Protein AF-A0A1G8M3P1-F1 (afdb_monomer)

Structure (mmCIF, N/CA/C/O backbone):
data_AF-A0A1G8M3P1-F1
#
_entry.id   AF-A0A1G8M3P1-F1
#
loop_
_atom_site.group_PDB
_atom_site.id
_atom_site.type_symbol
_atom_site.label_atom_id
_atom_site.label_alt_id
_atom_site.label_comp_id
_atom_site.label_asym_id
_atom_site.label_entity_id
_atom_site.label_seq_id
_atom_site.pdbx_PDB_ins_code
_atom_site.Cartn_x
_atom_site.Cartn_y
_atom_site.Cartn_z
_atom_site.occupancy
_atom_site.B_iso_or_equiv
_atom_site.auth_seq_id
_atom_site.auth_comp_id
_atom_site.auth_asym_id
_atom_site.auth_atom_id
_atom_site.pdbx_PDB_model_num
ATOM 1 N N . MET A 1 1 ? -21.431 29.413 44.652 1.00 61.00 1 MET A N 1
ATOM 2 C CA . MET A 1 1 ? -20.305 28.705 44.002 1.00 61.00 1 MET A CA 1
ATOM 3 C C . MET A 1 1 ? -19.177 29.690 43.775 1.00 61.00 1 MET A C 1
ATOM 5 O O . MET A 1 1 ? -19.452 30.800 43.331 1.00 61.00 1 MET A O 1
ATOM 9 N N . SER A 1 2 ? -17.940 29.319 44.102 1.00 83.38 2 SER A N 1
ATOM 10 C CA . SER A 1 2 ? -16.783 30.201 43.903 1.00 83.38 2 SER A CA 1
ATOM 11 C C . SER A 1 2 ? -16.310 30.183 42.440 1.00 83.38 2 SER A C 1
ATOM 13 O O . SER A 1 2 ? -16.530 29.214 41.707 1.00 83.38 2 SER A O 1
ATOM 15 N N . ASP A 1 3 ? -15.631 31.247 42.004 1.00 88.50 3 ASP A N 1
ATOM 16 C CA . ASP A 1 3 ? -15.019 31.333 40.664 1.00 88.50 3 ASP A CA 1
ATOM 17 C C . ASP A 1 3 ? -14.000 30.206 40.406 1.00 88.50 3 ASP A C 1
ATOM 19 O O . ASP A 1 3 ? -13.831 29.739 39.275 1.00 88.50 3 ASP A O 1
ATOM 23 N N . LEU A 1 4 ? -13.322 29.753 41.464 1.00 89.69 4 LEU A N 1
ATOM 24 C CA . LEU A 1 4 ? -12.358 28.656 41.419 1.00 89.69 4 LEU A CA 1
ATOM 25 C C . LEU A 1 4 ? -13.048 27.318 41.121 1.00 89.69 4 LEU A C 1
ATOM 27 O O . LEU A 1 4 ? -12.607 26.576 40.242 1.00 89.69 4 LEU A O 1
ATOM 31 N N . GLU A 1 5 ? -14.166 27.051 41.793 1.00 91.50 5 GLU A N 1
ATOM 32 C CA . GLU A 1 5 ? -14.967 25.839 41.618 1.00 91.50 5 GLU A CA 1
ATOM 33 C C . GLU A 1 5 ? -15.477 25.703 40.174 1.00 91.50 5 GLU A C 1
ATOM 35 O O . GLU A 1 5 ? -15.347 24.646 39.554 1.00 91.50 5 GLU A O 1
ATOM 40 N N . HIS A 1 6 ? -15.973 26.797 39.584 1.00 91.00 6 HIS A N 1
ATOM 41 C CA . HIS A 1 6 ? -16.404 26.822 38.181 1.00 91.00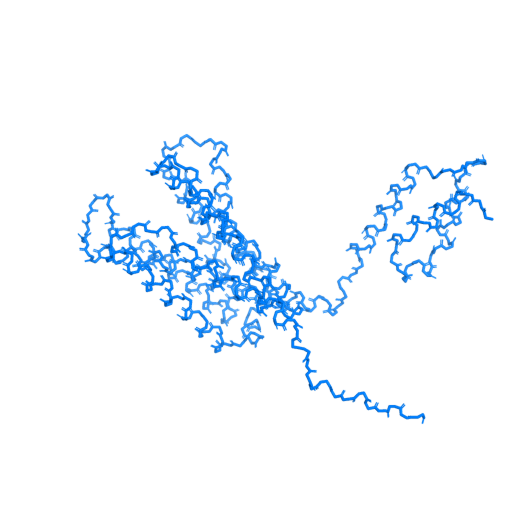 6 HIS A CA 1
ATOM 42 C C . HIS A 1 6 ? -15.272 26.450 37.216 1.00 91.00 6 HIS A C 1
ATOM 44 O O . HIS A 1 6 ? -15.482 25.718 36.241 1.00 91.00 6 HIS A O 1
ATOM 50 N N . ARG A 1 7 ? -14.055 26.935 37.482 1.00 91.31 7 ARG A N 1
ATOM 51 C CA . ARG A 1 7 ? -12.876 26.625 36.665 1.00 91.31 7 ARG A CA 1
ATOM 52 C C . ARG A 1 7 ? -12.460 25.162 36.815 1.00 91.31 7 ARG A C 1
ATOM 54 O O . ARG A 1 7 ? -12.169 24.535 35.796 1.00 91.31 7 ARG A O 1
ATOM 61 N N . TYR A 1 8 ? -12.498 24.600 38.024 1.00 92.88 8 TYR A N 1
ATOM 62 C CA . TYR A 1 8 ? -12.242 23.172 38.231 1.00 92.88 8 TYR A CA 1
ATOM 63 C C . TYR A 1 8 ? -13.300 22.288 37.570 1.00 92.88 8 TYR A C 1
ATOM 65 O O . TYR A 1 8 ? -12.929 21.381 36.829 1.00 92.88 8 TYR A O 1
ATOM 73 N N . ARG A 1 9 ? -14.597 22.601 37.695 1.00 93.19 9 ARG A N 1
ATOM 74 C CA . ARG A 1 9 ? -15.668 21.891 36.968 1.00 93.19 9 ARG A CA 1
ATOM 75 C C . ARG A 1 9 ? -15.456 21.947 35.450 1.00 93.19 9 ARG A C 1
ATOM 77 O O . ARG A 1 9 ? -15.645 20.951 34.753 1.00 93.19 9 ARG A O 1
ATOM 84 N N . ARG A 1 10 ? -14.999 23.084 34.906 1.00 93.81 10 ARG A N 1
ATOM 85 C CA . ARG A 1 10 ? -14.675 23.214 33.473 1.00 93.81 10 ARG A CA 1
ATOM 86 C C . ARG A 1 10 ? -13.483 22.343 33.057 1.00 93.81 10 ARG A C 1
ATOM 88 O O . ARG A 1 10 ? -13.542 21.758 31.980 1.00 93.81 10 ARG A O 1
ATOM 95 N N . LEU A 1 11 ? -12.446 22.222 33.889 1.00 92.25 11 LEU A N 1
ATOM 96 C CA . LEU A 1 11 ? -11.327 21.298 33.656 1.00 92.25 11 LEU A CA 1
ATOM 97 C C . LEU A 1 11 ? -11.770 19.836 33.772 1.00 92.25 11 LEU A C 1
ATOM 99 O O . LEU A 1 11 ? -11.418 19.019 32.924 1.00 92.25 11 LEU A O 1
ATOM 103 N N . LEU A 1 12 ? -12.612 19.514 34.755 1.00 93.25 12 LEU A N 1
ATOM 104 C CA . LEU A 1 12 ? -13.139 18.168 34.951 1.00 93.25 12 LEU A CA 1
ATOM 105 C C . LEU A 1 12 ? -13.961 17.694 33.754 1.00 93.25 12 LEU A C 1
ATOM 107 O O . LEU A 1 12 ? -13.916 16.506 33.469 1.00 93.25 12 LEU A O 1
ATOM 111 N N . ARG A 1 13 ? -14.589 18.579 32.958 1.00 92.56 13 ARG A N 1
ATOM 112 C CA . ARG A 1 13 ? -15.244 18.216 31.675 1.00 92.56 13 ARG A CA 1
ATOM 113 C C . ARG A 1 13 ? -14.318 17.515 30.670 1.00 92.56 13 ARG A C 1
ATOM 115 O O . ARG A 1 13 ? -14.824 16.853 29.762 1.00 92.56 13 ARG A O 1
ATOM 122 N N . LEU A 1 14 ? -12.993 17.616 30.819 1.00 89.94 14 LEU A N 1
ATOM 123 C CA . LEU A 1 14 ? -12.035 16.830 30.034 1.00 89.94 14 LEU A CA 1
ATOM 124 C C . LEU A 1 14 ? -12.146 15.330 30.328 1.00 89.94 14 LEU A C 1
ATOM 126 O O . LEU A 1 14 ? -11.869 14.521 29.444 1.00 89.94 14 LEU A O 1
ATOM 130 N N . TYR A 1 15 ? -12.607 14.927 31.509 1.00 87.44 15 TYR A N 1
ATOM 131 C CA . TYR A 1 15 ? -12.823 13.522 31.831 1.00 87.44 15 TYR A CA 1
ATOM 132 C C . TYR A 1 15 ? -14.043 12.954 31.077 1.00 87.44 15 TYR A C 1
ATOM 134 O O . TYR A 1 15 ? -15.019 13.665 30.808 1.00 87.44 15 TYR A O 1
ATOM 142 N N . PRO A 1 16 ? -14.024 11.661 30.706 1.00 84.44 16 PRO A N 1
ATOM 143 C CA . PRO A 1 16 ? -15.168 11.021 30.062 1.00 84.44 16 PRO A CA 1
ATOM 144 C C . PRO A 1 16 ? -16.447 11.086 30.912 1.00 84.44 16 PRO A C 1
ATOM 146 O O . PRO A 1 16 ? -16.382 10.992 32.137 1.00 84.44 16 PRO A O 1
ATOM 149 N N . ARG A 1 17 ? -17.617 11.191 30.262 1.00 85.19 17 ARG A N 1
ATOM 150 C CA . ARG A 1 17 ? -18.919 11.430 30.923 1.00 85.19 17 ARG A CA 1
ATOM 151 C C . ARG A 1 17 ? -19.224 10.432 32.050 1.00 85.19 17 ARG A C 1
ATOM 153 O O . ARG A 1 17 ? -19.599 10.865 33.130 1.00 85.19 17 ARG A O 1
ATOM 160 N N . ASP A 1 18 ? -18.962 9.140 31.848 1.00 81.62 18 ASP A N 1
ATOM 161 C CA . ASP A 1 18 ? -19.252 8.099 32.858 1.00 81.62 18 ASP A CA 1
ATOM 162 C C . ASP A 1 18 ? -18.245 8.066 34.017 1.00 81.62 18 ASP A C 1
ATOM 164 O O . ASP A 1 18 ? -18.504 7.456 35.053 1.00 81.62 18 ASP A O 1
ATOM 168 N N . HIS A 1 19 ? -17.058 8.655 33.831 1.00 83.25 19 HIS A N 1
ATOM 169 C CA . HIS A 1 19 ? -16.089 8.816 34.917 1.00 83.25 19 HIS A CA 1
ATOM 170 C C . HIS A 1 19 ? -16.455 10.033 35.767 1.00 83.25 19 HIS A C 1
ATOM 172 O O . HIS A 1 19 ? -16.472 9.934 36.991 1.00 83.25 19 HIS A O 1
ATOM 178 N N . ARG A 1 20 ? -16.847 11.133 35.108 1.00 90.62 20 ARG A N 1
ATOM 179 C CA . ARG A 1 20 ? -17.374 12.337 35.761 1.00 90.62 20 ARG A CA 1
ATOM 180 C C . ARG A 1 20 ? -18.622 12.046 36.583 1.00 90.62 20 ARG A C 1
ATOM 182 O O . ARG A 1 20 ? -18.660 12.383 37.752 1.00 90.62 20 ARG A O 1
ATOM 189 N N . ALA A 1 21 ? -19.580 11.312 36.023 1.00 85.81 21 ALA A N 1
ATOM 190 C CA . ALA A 1 21 ? -20.811 10.953 36.729 1.00 85.81 21 ALA A CA 1
ATOM 191 C C . ALA A 1 21 ? -20.582 10.205 38.059 1.00 85.81 21 ALA A C 1
ATOM 193 O O . ALA A 1 21 ? -21.476 10.193 38.894 1.00 85.81 21 ALA A O 1
ATOM 194 N N . ARG A 1 22 ? -19.411 9.577 38.246 1.00 88.31 22 ARG A N 1
ATOM 195 C CA . ARG A 1 22 ? -19.080 8.798 39.447 1.00 88.31 22 ARG A CA 1
ATOM 196 C C . ARG A 1 22 ? -18.112 9.490 40.405 1.00 88.31 22 ARG A C 1
ATOM 198 O O . ARG A 1 22 ? -18.237 9.272 41.598 1.00 88.31 22 ARG A O 1
ATOM 205 N N . HIS A 1 23 ? -17.173 10.295 39.902 1.00 90.19 23 HIS A N 1
ATOM 206 C CA . HIS A 1 23 ? -16.073 10.839 40.716 1.00 90.19 23 HIS A CA 1
ATOM 207 C C . HIS A 1 23 ? -15.943 12.370 40.636 1.00 90.19 23 HIS A C 1
ATOM 209 O O . HIS A 1 23 ? -15.028 12.924 41.233 1.00 90.19 23 HIS A O 1
ATOM 215 N N . GLU A 1 24 ? -16.808 13.079 39.891 1.00 90.81 24 GLU A N 1
ATOM 216 C CA . GLU A 1 24 ? -16.679 14.538 39.702 1.00 90.81 24 GLU A CA 1
ATOM 217 C C . GLU A 1 24 ? -16.727 15.297 41.034 1.00 90.81 24 GLU A C 1
ATOM 219 O O . GLU A 1 24 ? -15.860 16.135 41.269 1.00 90.81 24 GLU A O 1
ATOM 224 N N . GLU A 1 25 ? -17.677 14.975 41.915 1.00 93.44 25 GLU A N 1
ATOM 225 C CA . GLU A 1 25 ? -17.829 15.664 43.205 1.00 93.44 25 GLU A CA 1
ATOM 226 C C . GLU A 1 25 ? -16.707 15.300 44.199 1.00 93.44 25 GLU A C 1
ATOM 228 O O . GLU A 1 25 ? -16.217 16.168 44.917 1.00 93.44 25 GLU A O 1
ATOM 233 N N . GLU A 1 26 ? -16.215 14.056 44.186 1.00 93.94 26 GLU A N 1
ATOM 234 C CA . GLU A 1 26 ? -15.076 13.629 45.016 1.00 93.94 26 GLU A CA 1
ATOM 235 C C . GLU A 1 26 ? -13.779 14.333 44.590 1.00 93.94 26 GLU A C 1
ATOM 237 O O . GLU A 1 26 ? -13.081 14.932 45.411 1.00 93.94 26 GLU A O 1
ATOM 242 N N . MET A 1 27 ? -13.485 14.343 43.285 1.00 93.88 27 MET A N 1
ATOM 243 C CA . MET A 1 27 ? -12.324 15.044 42.736 1.00 93.88 27 MET A CA 1
ATOM 244 C C . MET A 1 27 ? -12.397 16.551 42.999 1.00 93.88 27 MET A C 1
ATOM 246 O O . MET A 1 27 ? -11.384 17.167 43.329 1.00 93.88 27 MET A O 1
ATOM 250 N N . LEU A 1 28 ? -13.583 17.152 42.855 1.00 94.00 28 LEU A N 1
ATOM 251 C CA . LEU A 1 28 ? -13.797 18.566 43.147 1.00 94.00 28 LEU A CA 1
ATOM 252 C C . LEU A 1 28 ? -13.566 18.866 44.634 1.00 94.00 28 LEU A C 1
ATOM 254 O O . LEU A 1 28 ? -12.909 19.857 44.945 1.00 94.00 28 LEU A O 1
ATOM 258 N N . GLY A 1 29 ? -14.034 17.996 45.533 1.00 92.50 29 GLY A N 1
ATOM 259 C CA . GLY A 1 29 ? -13.805 18.106 46.974 1.00 92.50 29 GLY A CA 1
ATOM 260 C C . GLY A 1 29 ? -12.319 18.104 47.337 1.00 92.50 29 GLY A C 1
ATOM 261 O O . GLY A 1 29 ? -11.865 18.999 48.047 1.00 92.50 29 GLY A O 1
ATOM 262 N N . VAL A 1 30 ? -11.538 17.173 46.779 1.00 92.94 30 VAL A N 1
ATOM 263 C CA . VAL A 1 30 ? -10.080 17.102 47.000 1.00 92.94 30 VAL A CA 1
ATOM 264 C C . VAL A 1 30 ? -9.371 18.364 46.493 1.00 92.94 30 VAL A C 1
ATOM 266 O O . VAL A 1 30 ? -8.522 18.923 47.187 1.00 92.94 30 VAL A O 1
ATOM 269 N N . LEU A 1 31 ? -9.743 18.857 45.307 1.00 92.31 31 LEU A N 1
ATOM 270 C CA . LEU A 1 31 ? -9.155 20.071 44.725 1.00 92.31 31 LEU A CA 1
ATOM 271 C C . LEU A 1 31 ? -9.497 21.337 45.519 1.00 92.31 31 LEU A C 1
ATOM 273 O O . LEU A 1 31 ? -8.678 22.251 45.597 1.00 92.31 31 LEU A O 1
ATOM 277 N N . MET A 1 32 ? -10.702 21.406 46.087 1.00 92.88 32 MET A N 1
ATOM 278 C CA . MET A 1 32 ? -11.142 22.535 46.907 1.00 92.88 32 MET A CA 1
ATOM 279 C C . MET A 1 32 ? -10.523 22.500 48.309 1.00 92.88 32 MET A C 1
ATOM 281 O O . MET A 1 32 ? -10.175 23.556 48.826 1.00 92.88 32 MET A O 1
ATOM 285 N N . ALA A 1 33 ? -10.329 21.315 48.898 1.00 91.12 33 ALA A N 1
ATOM 286 C CA . ALA A 1 33 ? -9.678 21.155 50.200 1.00 91.12 33 ALA A CA 1
ATOM 287 C C . ALA A 1 33 ? -8.180 21.510 50.167 1.00 91.12 33 ALA A C 1
ATOM 289 O O . ALA A 1 33 ? -7.645 22.018 51.147 1.00 91.12 33 ALA A O 1
ATOM 290 N N . GLY A 1 34 ? -7.508 21.275 49.034 1.00 86.44 34 GLY A N 1
ATOM 291 C CA . GLY A 1 34 ? -6.106 21.652 48.829 1.00 86.44 34 GLY A CA 1
ATOM 292 C C . GLY A 1 34 ? -5.882 23.107 48.394 1.00 86.44 34 GLY A C 1
ATOM 293 O O . GLY A 1 34 ? -4.736 23.512 48.210 1.00 86.44 34 GLY A O 1
ATOM 294 N N . ALA A 1 35 ? -6.943 23.895 48.184 1.00 87.88 35 ALA A N 1
ATOM 295 C CA . ALA A 1 35 ? -6.830 25.268 47.704 1.00 87.88 35 ALA A CA 1
ATOM 296 C C . ALA A 1 35 ? -6.673 26.274 48.856 1.00 87.88 35 ALA A C 1
ATOM 298 O O . ALA A 1 35 ? -7.450 26.283 49.806 1.00 87.88 35 ALA A O 1
ATOM 299 N N . GLU A 1 36 ? -5.705 27.184 48.731 1.00 85.94 36 GLU A N 1
ATOM 300 C CA . GLU A 1 36 ? -5.519 28.285 49.682 1.00 85.94 36 GLU A CA 1
ATOM 301 C C . GLU A 1 36 ? -6.755 29.213 49.752 1.00 85.94 36 GLU A C 1
ATOM 303 O O . GLU A 1 36 ? -7.364 29.515 48.710 1.00 85.94 36 GLU A O 1
ATOM 308 N N . PRO A 1 37 ? -7.106 29.730 50.947 1.00 80.44 37 PRO A N 1
ATOM 309 C CA . PRO A 1 37 ? -8.211 30.670 51.118 1.00 80.44 37 PRO A CA 1
ATOM 310 C C . PRO A 1 37 ? -8.077 31.905 50.211 1.00 80.44 37 PRO A C 1
ATOM 312 O O . PRO A 1 37 ? -7.022 32.526 50.126 1.00 80.44 37 PRO A O 1
ATOM 315 N N . GLY A 1 38 ? -9.161 32.285 49.527 1.00 81.69 38 GLY A N 1
ATOM 316 C CA . GLY A 1 38 ? -9.217 33.493 48.686 1.00 81.69 38 GLY A CA 1
ATOM 317 C C . GLY A 1 38 ? -8.709 33.331 47.246 1.00 81.69 38 GLY A C 1
ATOM 318 O O . GLY A 1 38 ? -8.819 34.258 46.437 1.00 81.69 38 GLY A O 1
ATOM 319 N N . ARG A 1 39 ? -8.207 32.151 46.869 1.00 83.62 39 ARG A N 1
ATOM 320 C CA . ARG A 1 39 ? -7.703 31.893 45.517 1.00 83.62 39 ARG A CA 1
ATOM 321 C C . ARG A 1 39 ? -8.834 31.822 44.481 1.00 83.62 39 ARG A C 1
ATOM 323 O O . ARG A 1 39 ? -9.802 31.087 44.634 1.00 83.62 39 ARG A O 1
ATOM 330 N N . ARG A 1 40 ? -8.689 32.553 43.366 1.00 85.81 40 ARG A N 1
ATOM 331 C CA . ARG A 1 40 ? -9.692 32.614 42.272 1.00 85.81 40 ARG A CA 1
ATOM 332 C C . ARG A 1 40 ? -9.334 31.797 41.024 1.00 85.81 40 ARG A C 1
ATOM 334 O O . ARG A 1 40 ? -10.148 31.682 40.107 1.00 85.81 40 ARG A O 1
ATOM 341 N N . ARG A 1 41 ? -8.108 31.266 40.933 1.00 86.94 41 ARG A N 1
ATOM 342 C CA . ARG A 1 41 ? -7.618 30.509 39.765 1.00 86.94 41 ARG A CA 1
ATOM 343 C C . ARG A 1 41 ? -6.922 29.202 40.176 1.00 86.94 41 ARG A C 1
ATOM 345 O O . ARG A 1 41 ? -6.165 29.237 41.149 1.00 86.94 41 ARG A O 1
ATOM 352 N N . PRO A 1 42 ? -7.123 28.100 39.421 1.00 87.00 42 PRO A N 1
ATOM 353 C CA . PRO A 1 42 ? -6.428 26.834 39.645 1.00 87.00 42 PRO A CA 1
ATOM 354 C C . PRO A 1 42 ? -4.914 27.014 39.672 1.00 87.00 42 PRO A C 1
ATOM 356 O O . PRO A 1 42 ? -4.379 27.851 38.936 1.00 87.00 42 PRO A O 1
ATOM 359 N N . HIS A 1 43 ? -4.217 26.210 40.471 1.00 89.38 43 HIS A N 1
ATOM 360 C CA . HIS A 1 43 ? -2.768 26.143 40.357 1.00 89.38 43 HIS A CA 1
ATOM 361 C C . HIS A 1 43 ? -2.391 25.521 38.995 1.00 89.38 43 HIS A C 1
ATOM 363 O O . HIS A 1 43 ? -3.024 24.546 38.577 1.00 89.38 43 HIS A O 1
ATOM 369 N N . PRO A 1 44 ? -1.369 26.031 38.279 1.00 87.50 44 PRO A N 1
ATOM 370 C CA . PRO A 1 44 ? -0.954 25.467 36.991 1.00 87.50 44 PRO A CA 1
ATOM 371 C C . PRO A 1 44 ? -0.618 23.972 37.068 1.00 87.50 44 PRO A C 1
ATOM 373 O O . PRO A 1 44 ? -0.956 23.217 36.160 1.00 87.50 44 PRO A O 1
ATOM 376 N N . ARG A 1 45 ? -0.008 23.535 38.181 1.00 86.06 45 ARG A N 1
ATOM 377 C CA . ARG A 1 45 ? 0.274 22.111 38.444 1.00 86.06 45 ARG A CA 1
ATOM 378 C C . ARG A 1 45 ? -1.000 21.271 38.568 1.00 86.06 45 ARG A C 1
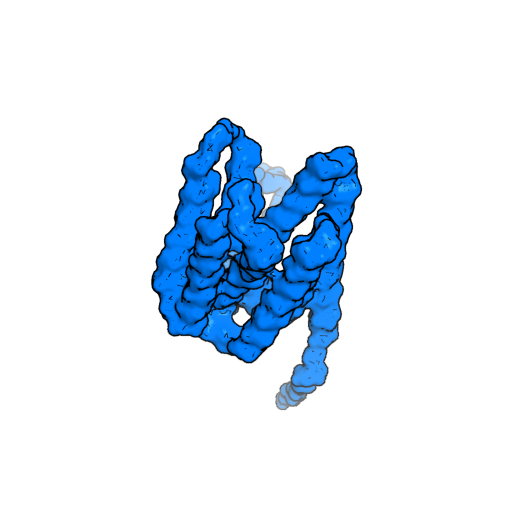ATOM 380 O O . ARG A 1 45 ? -1.055 20.204 37.969 1.00 86.06 45 ARG A O 1
ATOM 387 N N . ASP A 1 46 ? -2.032 21.763 39.251 1.00 87.94 46 ASP A N 1
ATOM 388 C CA . ASP A 1 46 ? -3.303 21.039 39.408 1.00 87.94 46 ASP A CA 1
ATOM 389 C C . ASP A 1 46 ? -4.034 20.924 38.071 1.00 87.94 46 ASP A C 1
ATOM 391 O O . ASP A 1 46 ? -4.555 19.867 37.721 1.00 87.94 46 ASP A O 1
ATOM 395 N N . ALA A 1 47 ? -4.008 21.995 37.270 1.00 89.00 47 ALA A N 1
ATOM 396 C CA . ALA A 1 47 ? -4.545 21.974 35.916 1.00 89.00 47 ALA A CA 1
ATOM 397 C C . ALA A 1 47 ? -3.794 20.973 35.020 1.00 89.00 47 ALA A C 1
ATOM 399 O O . ALA A 1 47 ? -4.434 20.191 34.318 1.00 89.00 47 ALA A O 1
ATOM 400 N N . ALA A 1 48 ? -2.457 20.950 35.070 1.00 87.19 48 ALA A N 1
ATOM 401 C CA . ALA A 1 48 ? -1.643 19.999 34.314 1.00 87.19 48 ALA A CA 1
ATOM 402 C C . ALA A 1 48 ? -1.890 18.546 34.753 1.00 87.19 48 ALA A C 1
ATOM 404 O O . ALA A 1 48 ? -2.076 17.681 33.897 1.00 87.19 48 ALA A O 1
ATOM 405 N N . ASN A 1 49 ? -1.986 18.285 36.061 1.00 89.12 49 ASN A N 1
ATOM 406 C CA . ASN A 1 49 ? -2.334 16.967 36.596 1.00 89.12 49 ASN A CA 1
ATOM 407 C C . ASN A 1 49 ? -3.735 16.523 36.160 1.00 89.12 49 ASN A C 1
ATOM 409 O O . ASN A 1 49 ? -3.915 15.378 35.753 1.00 89.12 49 ASN A O 1
ATOM 413 N N . LEU A 1 50 ? -4.728 17.419 36.177 1.00 91.31 50 LEU A N 1
ATOM 414 C CA . LEU A 1 50 ? -6.081 17.109 35.711 1.00 91.31 50 LEU A CA 1
ATOM 415 C C . LEU A 1 50 ? -6.124 16.799 34.215 1.00 91.31 50 LEU A C 1
ATOM 417 O O . LEU A 1 50 ? -6.786 15.841 33.817 1.00 91.31 50 LEU A O 1
ATOM 421 N N . ILE A 1 51 ? -5.417 17.578 33.394 1.00 90.25 51 ILE A N 1
ATOM 422 C CA . ILE A 1 51 ? -5.317 17.348 31.948 1.00 90.25 51 ILE A CA 1
ATOM 423 C C . ILE A 1 51 ? -4.601 16.021 31.673 1.00 90.25 51 ILE A C 1
ATOM 425 O O . ILE A 1 51 ? -5.106 15.209 30.898 1.00 90.25 51 ILE A O 1
ATOM 429 N N . GLY A 1 52 ? -3.470 15.773 32.339 1.00 84.88 52 GLY A N 1
ATOM 430 C CA . GLY A 1 52 ? -2.703 14.532 32.229 1.00 84.88 52 GLY A CA 1
ATOM 431 C C . GLY A 1 52 ? -3.509 13.309 32.665 1.00 84.88 52 GLY A C 1
ATOM 432 O O . GLY A 1 52 ? -3.551 12.318 31.941 1.00 84.88 52 GLY A O 1
ATOM 433 N N . GLY A 1 53 ? -4.233 13.397 33.784 1.00 85.31 53 GLY A N 1
ATOM 434 C CA . GLY A 1 53 ? -5.126 12.344 34.272 1.00 85.31 53 GLY A CA 1
ATOM 435 C C . GLY A 1 53 ? -6.310 12.085 33.336 1.00 85.31 53 GLY A C 1
ATOM 436 O O . GLY A 1 53 ? -6.597 10.934 33.006 1.00 85.31 53 GLY A O 1
ATOM 437 N N . ALA A 1 54 ? -6.944 13.140 32.810 1.00 86.00 54 ALA A N 1
ATOM 438 C CA . ALA A 1 54 ? -8.016 13.017 31.822 1.00 86.00 54 ALA A CA 1
ATOM 439 C C . ALA A 1 54 ? -7.522 12.357 30.527 1.00 86.00 54 ALA A C 1
ATOM 441 O O . ALA A 1 54 ? -8.196 11.480 29.980 1.00 86.00 54 ALA A O 1
ATOM 442 N N . ALA A 1 55 ? -6.346 12.765 30.041 1.00 80.06 55 ALA A N 1
ATOM 443 C CA . ALA A 1 55 ? -5.704 12.187 28.868 1.00 80.06 55 ALA A CA 1
ATOM 444 C C . ALA A 1 55 ? -5.334 10.721 29.114 1.00 80.06 55 ALA A C 1
ATOM 446 O O . ALA A 1 55 ? -5.692 9.864 28.310 1.00 80.06 55 ALA A O 1
ATOM 447 N N . ALA A 1 56 ? -4.722 10.405 30.256 1.00 80.50 56 ALA A N 1
ATOM 448 C CA . ALA A 1 56 ? -4.380 9.044 30.644 1.00 80.50 56 ALA A CA 1
ATOM 449 C C . ALA A 1 56 ? -5.622 8.152 30.739 1.00 80.50 56 ALA A C 1
ATOM 451 O O . ALA A 1 56 ? -5.596 7.041 30.228 1.00 80.50 56 ALA A O 1
ATOM 452 N N . ILE A 1 57 ? -6.736 8.621 31.308 1.00 80.25 57 ILE A N 1
ATOM 453 C CA . ILE A 1 57 ? -7.990 7.850 31.384 1.00 80.25 57 ILE A CA 1
ATOM 454 C C . ILE A 1 57 ? -8.657 7.713 30.018 1.00 80.25 57 ILE A C 1
ATOM 456 O O . ILE A 1 57 ? -9.274 6.687 29.746 1.00 80.25 57 ILE A O 1
ATOM 460 N N . ARG A 1 58 ? -8.542 8.702 29.129 1.00 74.44 58 ARG A N 1
ATOM 461 C CA . ARG A 1 58 ? -9.017 8.572 27.743 1.00 74.44 58 ARG A CA 1
ATOM 462 C C . ARG A 1 58 ? -8.170 7.592 26.934 1.00 74.44 58 ARG A C 1
ATOM 464 O O . ARG A 1 58 ? -8.738 6.837 26.156 1.00 74.44 58 ARG A O 1
ATOM 471 N N . LEU A 1 59 ? -6.857 7.577 27.151 1.00 69.88 59 LEU A N 1
ATOM 472 C CA . LEU A 1 59 ? -5.913 6.651 26.519 1.00 69.88 59 LEU A CA 1
ATOM 473 C C . LEU A 1 59 ? -6.012 5.232 27.104 1.00 69.88 59 LEU A C 1
ATOM 475 O O . LEU A 1 59 ? -5.849 4.258 26.380 1.00 69.88 59 LEU A O 1
ATOM 479 N N . ARG A 1 60 ? -6.311 5.113 28.405 1.00 65.62 60 ARG A N 1
ATOM 480 C CA . ARG A 1 60 ? -6.499 3.845 29.131 1.00 65.62 60 ARG A CA 1
ATOM 481 C C . ARG A 1 60 ? -7.927 3.328 29.098 1.00 65.62 60 ARG A C 1
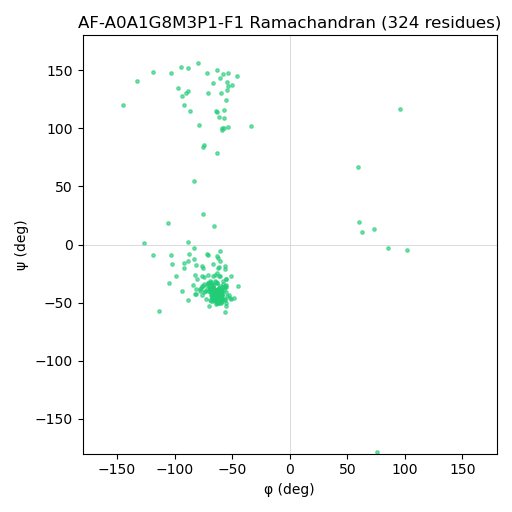ATOM 483 O O . ARG A 1 60 ? -8.130 2.171 29.456 1.00 65.62 60 ARG A O 1
ATOM 490 N N . ARG A 1 61 ? -8.918 4.144 28.702 1.00 60.50 61 ARG A N 1
ATOM 491 C CA . ARG A 1 61 ? -10.280 3.664 28.445 1.00 60.50 61 ARG A CA 1
ATOM 492 C C . ARG A 1 61 ? -10.120 2.581 27.395 1.00 60.50 61 ARG A C 1
ATOM 494 O O . ARG A 1 61 ? -9.741 2.907 26.269 1.00 60.50 61 ARG A O 1
ATOM 501 N N . PRO A 1 62 ? -10.320 1.311 27.773 1.00 53.03 62 PRO A N 1
ATOM 502 C CA . PRO A 1 62 ? -9.934 0.221 26.922 1.00 53.03 62 PRO A CA 1
ATOM 503 C C . PRO A 1 62 ? -10.725 0.408 25.646 1.00 53.03 62 PRO A C 1
ATOM 505 O O . PRO A 1 62 ? -11.937 0.647 25.672 1.00 53.03 62 PRO A O 1
ATOM 508 N N . VAL A 1 63 ? -10.005 0.348 24.532 1.00 56.81 63 VAL A N 1
ATOM 509 C CA . VAL A 1 63 ? -10.537 -0.124 23.266 1.00 56.81 63 VAL A CA 1
ATOM 510 C C . VAL A 1 63 ? -11.542 -1.210 23.650 1.00 56.81 63 VAL A C 1
ATOM 512 O O . VAL A 1 63 ? -11.129 -2.258 24.139 1.00 56.81 63 VAL A O 1
ATOM 515 N N . SER A 1 64 ? -12.846 -0.889 23.616 1.00 64.19 64 SER A N 1
ATOM 516 C CA . SER A 1 64 ? -13.891 -1.798 24.108 1.00 64.19 64 SER A CA 1
ATOM 517 C C . SER A 1 64 ? -13.595 -3.195 23.559 1.00 64.19 64 SER A C 1
ATOM 519 O O . SER A 1 64 ? -13.096 -3.264 22.432 1.00 64.19 64 SER A O 1
ATOM 521 N N . PRO A 1 65 ? -13.861 -4.302 24.273 1.00 68.56 65 PRO A N 1
ATOM 522 C CA . PRO A 1 65 ? -13.646 -5.644 23.727 1.00 68.56 65 PRO A CA 1
ATOM 523 C C . PRO A 1 65 ? -14.178 -5.769 22.293 1.00 68.56 65 PRO A C 1
ATOM 525 O O . PRO A 1 65 ? -13.522 -6.336 21.422 1.00 68.56 65 PRO A O 1
ATOM 528 N N . HIS A 1 66 ? -15.291 -5.086 22.008 1.00 72.56 66 HIS A N 1
ATOM 529 C CA . HIS A 1 66 ? -15.820 -4.947 20.664 1.00 72.56 66 HIS A CA 1
ATOM 530 C C . HIS A 1 66 ? -14.881 -4.183 19.706 1.00 72.56 66 HIS A C 1
ATOM 532 O O . HIS A 1 66 ? -14.580 -4.675 18.624 1.00 72.56 66 HIS A O 1
ATOM 538 N N . SER A 1 67 ? -14.362 -3.014 20.096 1.00 76.81 67 SER A N 1
ATOM 539 C CA . SER A 1 67 ? -13.345 -2.246 19.353 1.00 76.81 67 SER A CA 1
ATOM 540 C C . SER A 1 67 ? -12.050 -3.039 19.106 1.00 76.81 67 SER A C 1
ATOM 542 O O . SER A 1 67 ? -11.493 -2.946 18.014 1.00 76.81 67 SER A O 1
ATOM 544 N N . LEU A 1 68 ? -11.602 -3.874 20.054 1.00 81.38 68 LEU A N 1
ATOM 545 C CA . LEU A 1 68 ? -10.415 -4.725 19.886 1.00 81.38 68 LEU A CA 1
ATOM 546 C C . LEU A 1 68 ? -10.635 -5.784 18.804 1.00 81.38 68 LEU A C 1
ATOM 548 O O . LEU A 1 68 ? -9.721 -6.055 18.027 1.00 81.38 68 LEU A O 1
ATOM 552 N N . VAL A 1 69 ? -11.842 -6.353 18.717 1.00 86.62 69 VAL A N 1
ATOM 553 C CA . VAL A 1 69 ? -12.215 -7.273 17.630 1.00 86.62 69 VAL A CA 1
ATOM 554 C C . VAL A 1 69 ? -12.112 -6.564 16.280 1.00 86.62 69 VAL A C 1
ATOM 556 O O . VAL A 1 69 ? -11.434 -7.065 15.388 1.00 86.62 69 VAL A O 1
ATOM 559 N N . TRP A 1 70 ? -12.660 -5.351 16.157 1.00 87.81 70 TRP A N 1
ATOM 560 C CA . TRP A 1 70 ? -12.572 -4.586 14.910 1.00 87.81 70 TRP A CA 1
ATOM 561 C C . TRP A 1 70 ? -11.136 -4.224 14.511 1.00 87.81 70 TRP A C 1
ATOM 563 O O . TRP A 1 70 ? -10.816 -4.235 13.325 1.00 87.81 70 TRP A O 1
ATOM 573 N N . TRP A 1 71 ? -10.273 -3.888 15.474 1.00 88.69 71 TRP A N 1
ATOM 574 C CA . TRP A 1 71 ? -8.856 -3.622 15.208 1.00 88.69 71 TRP A CA 1
ATOM 575 C C . TRP A 1 71 ? -8.097 -4.887 14.809 1.00 88.69 71 TRP A C 1
ATOM 577 O O . TRP A 1 71 ? -7.273 -4.831 13.903 1.00 88.69 71 TRP A O 1
ATOM 587 N N . ARG A 1 72 ? -8.408 -6.037 15.417 1.00 91.81 72 ARG A N 1
ATOM 588 C CA . ARG A 1 72 ? -7.842 -7.334 15.015 1.00 91.81 72 ARG A CA 1
ATOM 589 C C . ARG A 1 72 ? -8.275 -7.726 13.606 1.00 91.81 72 ARG A C 1
ATOM 591 O O . ARG A 1 72 ? -7.444 -8.182 12.828 1.00 91.81 72 ARG A O 1
ATOM 598 N N . ASP A 1 73 ? -9.543 -7.529 13.262 1.00 93.38 73 ASP A N 1
ATOM 599 C CA . ASP A 1 73 ? -10.053 -7.809 11.918 1.00 93.38 73 ASP A CA 1
ATOM 600 C C . ASP A 1 73 ? -9.465 -6.858 10.875 1.00 93.38 73 ASP A C 1
ATOM 602 O O . ASP A 1 73 ? -9.034 -7.305 9.813 1.00 93.38 73 ASP A O 1
ATOM 606 N N . ALA A 1 74 ? -9.341 -5.572 11.206 1.00 92.56 74 ALA A N 1
ATOM 607 C CA . ALA A 1 74 ? -8.639 -4.609 10.367 1.00 92.56 74 ALA A CA 1
ATOM 608 C C . ALA A 1 74 ? -7.161 -4.976 10.176 1.00 92.56 74 ALA A C 1
ATOM 610 O O . ALA A 1 74 ? -6.655 -4.905 9.061 1.00 92.56 74 ALA A O 1
ATOM 611 N N . ALA A 1 75 ? -6.477 -5.424 11.232 1.00 94.12 75 ALA A N 1
ATOM 612 C CA . ALA A 1 75 ? -5.087 -5.855 11.147 1.00 94.12 75 ALA A CA 1
ATOM 613 C C . ALA A 1 75 ? -4.929 -7.110 10.282 1.00 94.12 75 ALA A C 1
ATOM 615 O O . ALA A 1 75 ? -4.013 -7.172 9.474 1.00 94.12 75 ALA A O 1
ATOM 616 N N . ARG A 1 76 ? -5.854 -8.074 10.363 1.00 94.94 76 ARG A N 1
ATOM 617 C CA . ARG A 1 76 ? -5.874 -9.245 9.466 1.00 94.94 76 ARG A CA 1
ATOM 618 C C . ARG A 1 76 ? -6.061 -8.846 8.007 1.00 94.94 76 ARG A C 1
ATOM 620 O O . ARG A 1 76 ? -5.400 -9.403 7.138 1.00 94.94 76 ARG A O 1
ATOM 627 N N . VAL A 1 77 ? -6.950 -7.891 7.734 1.00 94.81 77 VAL A N 1
ATOM 628 C CA . VAL A 1 77 ? -7.130 -7.350 6.381 1.00 94.81 77 VAL A CA 1
ATOM 629 C C . VAL A 1 77 ? -5.868 -6.624 5.917 1.00 94.81 77 VAL A C 1
ATOM 631 O O . VAL A 1 77 ? -5.403 -6.879 4.811 1.00 94.81 77 VAL A O 1
ATOM 634 N N . ALA A 1 78 ? -5.258 -5.799 6.769 1.00 94.50 78 ALA A N 1
ATOM 635 C CA . ALA A 1 78 ? -4.003 -5.119 6.466 1.00 94.50 78 ALA A CA 1
ATOM 636 C C . ALA A 1 78 ? -2.843 -6.103 6.221 1.00 94.50 78 ALA A C 1
ATOM 638 O O . ALA A 1 78 ? -2.091 -5.920 5.276 1.00 94.50 78 ALA A O 1
ATOM 639 N N . ALA A 1 79 ? -2.733 -7.189 6.988 1.00 95.38 79 ALA A N 1
ATOM 640 C CA . ALA A 1 79 ? -1.703 -8.216 6.806 1.00 95.38 79 ALA A CA 1
ATOM 641 C C . ALA A 1 79 ? -1.852 -9.004 5.491 1.00 95.38 79 ALA A C 1
ATOM 643 O O . ALA A 1 79 ? -0.871 -9.506 4.954 1.00 95.38 79 ALA A O 1
ATOM 644 N N . VAL A 1 80 ? -3.072 -9.107 4.959 1.00 94.69 80 VAL A N 1
ATOM 645 C CA . VAL A 1 80 ? -3.355 -9.729 3.654 1.00 94.69 80 VAL A CA 1
ATOM 646 C C . VAL A 1 80 ? -3.098 -8.761 2.505 1.00 94.69 80 VAL A C 1
ATOM 648 O O . VAL A 1 80 ? -2.560 -9.160 1.473 1.00 94.69 80 VAL A O 1
ATOM 651 N N . LEU A 1 81 ? -3.520 -7.505 2.666 1.00 94.06 81 LEU A N 1
ATOM 652 C CA . LEU A 1 81 ? -3.413 -6.485 1.627 1.00 94.06 81 LEU A CA 1
ATOM 653 C C . LEU A 1 81 ? -2.015 -5.867 1.551 1.00 94.06 81 LEU A C 1
ATOM 655 O O . LEU A 1 81 ? -1.610 -5.480 0.468 1.00 94.06 81 LEU A O 1
ATOM 659 N N . GLY A 1 82 ? -1.267 -5.801 2.650 1.00 94.44 82 GLY A N 1
ATOM 660 C CA . GLY A 1 82 ? 0.069 -5.204 2.706 1.00 94.44 82 GLY A CA 1
ATOM 661 C C . GLY A 1 82 ? 1.053 -5.823 1.704 1.00 94.44 82 GLY A C 1
ATOM 662 O O . GLY A 1 82 ? 1.523 -5.106 0.824 1.00 94.44 82 GLY A O 1
ATOM 663 N N . PRO A 1 83 ? 1.308 -7.146 1.754 1.00 96.06 83 PRO A N 1
ATOM 664 C CA . PRO A 1 83 ? 2.150 -7.824 0.766 1.00 96.06 83 PRO A CA 1
ATOM 665 C C . PRO A 1 83 ? 1.636 -7.673 -0.666 1.00 96.06 83 PRO A C 1
ATOM 667 O O . PRO A 1 83 ? 2.419 -7.516 -1.594 1.00 96.06 83 PRO A O 1
ATOM 670 N N . LEU A 1 84 ? 0.312 -7.675 -0.841 1.00 94.62 84 LEU A N 1
ATOM 671 C CA . LEU A 1 84 ? -0.309 -7.507 -2.149 1.00 94.62 84 LEU A CA 1
ATOM 672 C C . LEU A 1 84 ? -0.067 -6.103 -2.721 1.00 94.62 84 LEU A C 1
ATOM 674 O O . LEU A 1 84 ? 0.139 -5.966 -3.920 1.00 94.62 84 LEU A O 1
ATOM 678 N N . VAL A 1 85 ? -0.094 -5.068 -1.882 1.00 91.69 85 VAL A N 1
ATOM 679 C CA . VAL A 1 85 ? 0.205 -3.687 -2.281 1.00 91.69 85 VAL A CA 1
ATOM 680 C C . VAL A 1 85 ? 1.657 -3.569 -2.729 1.00 91.69 85 VAL A C 1
ATOM 682 O O . VAL A 1 85 ? 1.899 -3.007 -3.792 1.00 91.69 85 VAL A O 1
ATOM 685 N N . LEU A 1 86 ? 2.597 -4.148 -1.975 1.00 92.88 86 LEU A N 1
ATOM 686 C CA . LEU A 1 86 ? 4.007 -4.206 -2.376 1.00 92.88 86 LEU A CA 1
ATOM 687 C C . LEU A 1 86 ? 4.189 -4.970 -3.691 1.00 92.88 86 LEU A C 1
ATOM 689 O O . LEU A 1 86 ? 4.877 -4.496 -4.584 1.00 92.88 86 LEU A O 1
ATOM 693 N N . LEU A 1 87 ? 3.498 -6.100 -3.857 1.00 94.44 87 LEU A N 1
ATOM 694 C CA . LEU A 1 87 ? 3.524 -6.877 -5.095 1.00 94.44 87 LEU A CA 1
ATOM 695 C C . LEU A 1 87 ? 3.008 -6.067 -6.296 1.00 94.44 87 LEU A C 1
ATOM 697 O O . LEU A 1 87 ? 3.645 -6.046 -7.344 1.00 94.44 87 LEU A O 1
ATOM 701 N N . ILE A 1 88 ? 1.872 -5.379 -6.145 1.00 90.88 88 ILE A N 1
ATOM 702 C CA . ILE A 1 88 ? 1.302 -4.509 -7.188 1.00 90.88 88 ILE A CA 1
ATOM 703 C C . ILE A 1 88 ? 2.239 -3.339 -7.505 1.00 90.88 88 ILE A C 1
ATOM 705 O O . ILE A 1 88 ? 2.267 -2.879 -8.644 1.00 90.88 88 ILE A O 1
ATOM 709 N N . HIS A 1 89 ? 2.977 -2.850 -6.508 1.00 88.69 89 HIS A N 1
ATOM 710 C CA . HIS A 1 89 ? 3.946 -1.778 -6.678 1.00 88.69 89 HIS A CA 1
ATOM 711 C C . HIS A 1 89 ? 5.213 -2.242 -7.410 1.00 88.69 89 HIS A C 1
ATOM 713 O O . HIS A 1 89 ? 5.680 -1.519 -8.282 1.00 88.69 89 HIS A O 1
ATOM 719 N N . GLN A 1 90 ? 5.715 -3.445 -7.114 1.00 90.25 90 GLN A N 1
ATOM 720 C CA . GLN A 1 90 ? 6.937 -3.998 -7.711 1.00 90.25 90 GLN A CA 1
ATOM 721 C C . GLN A 1 90 ? 6.725 -4.520 -9.137 1.00 90.25 90 GLN A C 1
ATOM 723 O O . GLN A 1 90 ? 7.571 -4.348 -10.011 1.00 90.25 90 GLN A O 1
ATOM 728 N N . PHE A 1 91 ? 5.569 -5.136 -9.395 1.00 93.31 91 PHE A N 1
ATOM 729 C CA . PHE A 1 91 ? 5.251 -5.782 -10.670 1.00 93.31 91 PHE A CA 1
ATOM 730 C C . PHE A 1 91 ? 5.531 -4.932 -11.930 1.00 93.31 91 PHE A C 1
ATOM 732 O O . PHE A 1 91 ? 6.127 -5.455 -12.873 1.00 93.31 91 PHE A O 1
ATOM 739 N N . PRO A 1 92 ? 5.154 -3.640 -11.994 1.00 89.31 92 PRO A N 1
ATOM 740 C CA . PRO A 1 92 ? 5.349 -2.821 -13.186 1.00 89.31 92 PRO A CA 1
ATOM 741 C C . PRO A 1 92 ? 6.829 -2.555 -13.473 1.00 89.31 92 PRO A C 1
ATOM 743 O O . PRO A 1 92 ? 7.205 -2.505 -14.641 1.00 89.31 92 PRO A O 1
ATOM 746 N N . SER A 1 93 ? 7.658 -2.418 -12.434 1.00 87.69 93 SER A N 1
ATOM 747 C CA . SER A 1 93 ? 9.108 -2.233 -12.562 1.00 87.69 93 SER A CA 1
ATOM 748 C C . SER A 1 93 ? 9.762 -3.467 -13.180 1.00 87.69 93 SER A C 1
ATOM 750 O O . SER A 1 93 ? 10.516 -3.341 -14.145 1.00 87.69 93 SER A O 1
ATOM 752 N N . THR A 1 94 ? 9.372 -4.664 -12.729 1.00 92.62 94 THR A N 1
ATOM 753 C CA . THR A 1 94 ? 9.874 -5.928 -13.286 1.00 92.62 94 THR A CA 1
ATOM 754 C C . THR A 1 94 ? 9.440 -6.118 -14.740 1.00 92.62 94 THR A C 1
ATOM 756 O O . THR A 1 94 ? 10.239 -6.519 -15.583 1.00 92.62 94 THR A O 1
ATOM 759 N N . VAL A 1 95 ? 8.182 -5.793 -15.068 1.00 93.12 95 VAL A N 1
ATOM 760 C CA . VAL A 1 95 ? 7.687 -5.840 -16.455 1.00 93.12 95 VAL A CA 1
ATOM 761 C C . VAL A 1 95 ? 8.445 -4.854 -17.342 1.00 93.12 95 VAL A C 1
ATOM 763 O O . VAL A 1 95 ? 8.801 -5.202 -18.467 1.00 93.12 95 VAL A O 1
ATOM 766 N N . GLN A 1 96 ? 8.703 -3.639 -16.851 1.00 89.88 96 GLN A N 1
ATOM 767 C CA . GLN A 1 96 ? 9.453 -2.625 -17.586 1.00 89.88 96 GLN A CA 1
ATOM 768 C C . GLN A 1 96 ? 10.880 -3.100 -17.877 1.00 89.88 96 GLN A C 1
ATOM 770 O O . GLN A 1 96 ? 11.328 -3.000 -19.017 1.00 89.88 96 GLN A O 1
ATOM 775 N N . GLU A 1 97 ? 11.585 -3.630 -16.878 1.00 89.94 97 GLU A N 1
ATOM 776 C CA . GLU A 1 97 ? 12.961 -4.090 -17.057 1.00 89.94 97 GLU A CA 1
ATOM 777 C C . GLU A 1 97 ? 13.047 -5.289 -18.004 1.00 89.94 97 GLU A C 1
ATOM 779 O O . GLU A 1 97 ? 13.862 -5.285 -18.925 1.00 89.94 97 GLU A O 1
ATOM 784 N N . LEU A 1 98 ? 12.144 -6.263 -17.859 1.00 93.62 98 LEU A N 1
ATOM 785 C CA . LEU A 1 98 ? 12.061 -7.392 -18.779 1.00 93.62 98 LEU A CA 1
ATOM 786 C C . LEU A 1 98 ? 11.759 -6.931 -20.213 1.00 93.62 98 LEU A C 1
ATOM 788 O O . LEU A 1 98 ? 12.361 -7.429 -21.160 1.00 93.62 98 LEU A O 1
ATOM 792 N N . ALA A 1 99 ? 10.858 -5.961 -20.391 1.00 92.19 99 ALA A N 1
ATOM 793 C CA . ALA A 1 99 ? 10.552 -5.407 -21.706 1.00 92.19 99 ALA A CA 1
ATOM 794 C C . ALA A 1 99 ? 11.757 -4.682 -22.320 1.00 92.19 99 ALA A C 1
ATOM 796 O O . ALA A 1 99 ? 12.034 -4.860 -23.505 1.00 92.19 99 ALA A O 1
ATOM 797 N N . MET A 1 100 ? 12.498 -3.907 -21.522 1.00 90.12 100 MET A N 1
ATOM 798 C CA . MET A 1 100 ? 13.733 -3.259 -21.969 1.00 90.12 100 MET A CA 1
ATOM 799 C C . MET A 1 100 ? 14.798 -4.290 -22.358 1.00 90.12 100 MET A C 1
ATOM 801 O O . MET A 1 100 ? 15.409 -4.141 -23.415 1.00 90.12 100 MET A O 1
ATOM 805 N N . TYR A 1 101 ? 14.965 -5.356 -21.568 1.00 92.38 101 TYR A N 1
ATOM 806 C CA . TYR A 1 101 ? 15.879 -6.461 -21.868 1.00 92.38 101 TYR A CA 1
ATOM 807 C C . TYR A 1 101 ? 15.528 -7.158 -23.186 1.00 92.38 101 TYR A C 1
ATOM 809 O O . TYR A 1 101 ? 16.397 -7.390 -24.020 1.00 92.38 101 TYR A O 1
ATOM 817 N N . VAL A 1 102 ? 14.243 -7.456 -23.412 1.00 92.88 102 VAL A N 1
ATOM 818 C CA . VAL A 1 102 ? 13.776 -8.112 -24.644 1.00 92.88 102 VAL A CA 1
ATOM 819 C C . VAL A 1 102 ? 13.953 -7.213 -25.871 1.00 92.88 102 VAL A C 1
ATOM 821 O O . VAL A 1 102 ? 14.289 -7.711 -26.941 1.00 92.88 102 VAL A O 1
ATOM 824 N N . GLN A 1 103 ? 13.727 -5.903 -25.740 1.00 90.19 103 GLN A N 1
ATOM 825 C CA . GLN A 1 103 ? 13.814 -4.974 -26.871 1.00 90.19 103 GLN A CA 1
ATOM 826 C C . GLN A 1 103 ? 15.247 -4.598 -27.249 1.00 90.19 103 GLN A C 1
ATOM 828 O O . GLN A 1 103 ? 15.537 -4.456 -28.434 1.00 90.19 103 GLN A O 1
ATOM 833 N N . ARG A 1 104 ? 16.120 -4.381 -26.260 1.00 88.31 104 ARG A N 1
ATOM 834 C CA . ARG A 1 104 ? 17.482 -3.864 -26.482 1.00 88.31 104 ARG A CA 1
ATOM 835 C C . ARG A 1 104 ? 18.555 -4.947 -26.415 1.00 88.31 104 ARG A C 1
ATOM 837 O O . ARG A 1 104 ? 19.646 -4.748 -26.927 1.00 88.31 104 ARG A O 1
ATOM 844 N N . GLY A 1 105 ? 18.235 -6.106 -25.844 1.00 87.88 105 GLY A N 1
ATOM 845 C CA . GLY A 1 105 ? 19.220 -7.129 -25.523 1.00 87.88 105 GLY A CA 1
ATOM 846 C C . GLY A 1 105 ? 20.044 -6.776 -24.276 1.00 87.88 105 GLY A C 1
ATOM 847 O O . GLY A 1 105 ? 19.800 -5.757 -23.621 1.00 87.88 105 GLY A O 1
ATOM 848 N N . PRO A 1 106 ? 21.004 -7.641 -23.906 1.00 87.69 106 PRO A N 1
ATOM 849 C CA . PRO A 1 106 ? 21.901 -7.409 -22.781 1.00 87.69 106 PRO A CA 1
ATOM 850 C C . PRO A 1 106 ? 22.952 -6.347 -23.142 1.00 87.69 106 PRO A C 1
ATOM 852 O O . PRO A 1 106 ? 24.059 -6.682 -23.558 1.00 87.69 106 PRO A O 1
ATOM 855 N N . ASP A 1 107 ? 22.608 -5.072 -22.967 1.00 79.44 107 ASP A N 1
ATOM 856 C CA . ASP A 1 107 ? 23.535 -3.950 -23.138 1.00 79.44 107 ASP A CA 1
ATOM 857 C C . ASP A 1 107 ? 24.223 -3.598 -21.804 1.00 79.44 107 ASP A C 1
ATOM 859 O O . ASP A 1 107 ? 23.543 -3.215 -20.837 1.00 79.44 107 ASP A O 1
ATOM 863 N N . PRO A 1 108 ? 25.570 -3.674 -21.724 1.00 69.12 108 PRO A N 1
ATOM 864 C CA . PRO A 1 108 ? 26.313 -3.246 -20.544 1.00 69.12 108 PRO A CA 1
ATOM 865 C C . PRO A 1 108 ? 26.015 -1.774 -20.221 1.00 69.12 108 PRO A C 1
ATOM 867 O O . PRO A 1 108 ? 26.345 -0.879 -20.994 1.00 69.12 108 PRO A O 1
ATOM 870 N N . GLY A 1 109 ? 25.391 -1.522 -19.066 1.00 70.31 109 GLY A N 1
ATOM 871 C CA . GLY A 1 109 ? 25.095 -0.174 -18.565 1.00 70.31 109 GLY A CA 1
ATOM 872 C C . GLY A 1 109 ? 23.653 0.310 -18.743 1.00 70.31 109 GLY A C 1
ATOM 873 O O . GLY A 1 109 ? 23.326 1.372 -18.221 1.00 70.31 109 GLY A O 1
ATOM 874 N N . VAL A 1 110 ? 22.781 -0.452 -19.419 1.00 75.56 110 VAL A N 1
ATOM 875 C CA . VAL A 1 110 ? 21.350 -0.108 -19.546 1.00 75.56 110 VAL A CA 1
ATOM 876 C C . VAL A 1 110 ? 20.470 -1.123 -18.824 1.00 75.56 110 VAL A C 1
ATOM 878 O O . VAL A 1 110 ? 19.724 -0.746 -17.926 1.00 75.56 110 VAL A O 1
ATOM 881 N N . VAL A 1 111 ? 20.569 -2.406 -19.183 1.00 83.12 111 VAL A N 1
ATOM 882 C CA . VAL A 1 111 ? 19.886 -3.509 -18.491 1.00 83.12 111 VAL A CA 1
ATOM 883 C C . VAL A 1 111 ? 20.794 -4.729 -18.531 1.00 83.12 111 VAL A C 1
ATOM 885 O O . VAL A 1 111 ? 21.144 -5.223 -19.601 1.00 83.12 111 VAL A O 1
ATOM 888 N N . SER A 1 112 ? 21.178 -5.226 -17.358 1.00 87.75 112 SER A N 1
ATOM 889 C CA . SER A 1 112 ? 22.015 -6.419 -17.251 1.00 87.75 112 SER A CA 1
ATOM 890 C C . SER A 1 112 ? 21.149 -7.663 -17.060 1.00 87.75 112 SER A C 1
ATOM 892 O O . SER A 1 112 ? 20.067 -7.602 -16.481 1.00 87.75 112 SER A O 1
ATOM 894 N N . THR A 1 113 ? 21.636 -8.833 -17.479 1.00 89.88 113 THR A N 1
ATOM 895 C CA . THR A 1 113 ? 20.961 -10.100 -17.148 1.00 89.88 113 THR A CA 1
ATOM 896 C C . THR A 1 113 ? 20.830 -10.281 -15.628 1.00 89.88 113 THR A C 1
ATOM 898 O O . THR A 1 113 ? 19.835 -10.824 -15.161 1.00 89.88 113 THR A O 1
ATOM 901 N N . GLY A 1 114 ? 21.810 -9.797 -14.853 1.00 89.25 114 GLY A N 1
ATOM 902 C CA . GLY A 1 114 ? 21.790 -9.861 -13.390 1.00 89.25 114 GLY A CA 1
ATOM 903 C C . GLY A 1 114 ? 20.633 -9.074 -12.777 1.00 89.25 114 GLY A C 1
ATOM 904 O O . GLY A 1 114 ? 19.901 -9.626 -11.965 1.00 89.25 114 GLY A O 1
ATOM 905 N N . SER A 1 115 ? 20.413 -7.837 -13.227 1.00 87.56 115 SER A N 1
ATOM 906 C CA . SER A 1 115 ? 19.360 -6.964 -12.693 1.00 87.56 115 SER A CA 1
ATOM 907 C C . SER A 1 115 ? 17.951 -7.486 -13.007 1.00 87.56 115 SER A C 1
ATOM 909 O O . SER A 1 115 ? 17.097 -7.518 -12.124 1.00 87.56 115 SER A O 1
ATOM 911 N N . VAL A 1 116 ? 17.739 -8.058 -14.201 1.00 91.62 116 VAL A N 1
ATOM 912 C CA . VAL A 1 116 ? 16.473 -8.736 -14.548 1.00 91.62 116 VAL A CA 1
ATOM 913 C C . VAL A 1 116 ? 16.216 -9.945 -13.645 1.00 91.62 116 VAL A C 1
ATOM 915 O O . VAL A 1 116 ? 15.091 -10.154 -13.186 1.00 91.62 116 VAL A O 1
ATOM 918 N N . VAL A 1 117 ? 17.245 -10.765 -13.396 1.00 93.25 117 VAL A N 1
ATOM 919 C CA . VAL A 1 117 ? 17.136 -11.935 -12.511 1.00 93.25 117 VAL A CA 1
ATOM 920 C C . VAL A 1 117 ? 16.846 -11.497 -11.079 1.00 93.25 117 VAL A C 1
ATOM 922 O O . VAL A 1 117 ? 15.984 -12.086 -10.431 1.00 93.25 117 VAL A O 1
ATOM 925 N N . GLU A 1 118 ? 17.514 -10.454 -10.600 1.00 90.94 118 GLU A N 1
ATOM 926 C CA . GLU A 1 118 ? 17.298 -9.893 -9.271 1.00 90.94 118 GLU A CA 1
ATOM 927 C C . GLU A 1 118 ? 15.867 -9.371 -9.094 1.00 90.94 118 GLU A C 1
ATOM 929 O O . GLU A 1 118 ? 15.172 -9.810 -8.175 1.00 90.94 118 GLU A O 1
ATOM 934 N N . GLN A 1 119 ? 15.365 -8.549 -10.023 1.00 91.44 119 GLN A N 1
ATOM 935 C CA . GLN A 1 119 ? 13.980 -8.073 -9.974 1.00 91.44 119 GLN A CA 1
ATOM 936 C C . GLN A 1 119 ? 12.962 -9.213 -10.065 1.00 91.44 119 GLN A C 1
ATOM 938 O O . GLN A 1 119 ? 11.931 -9.185 -9.387 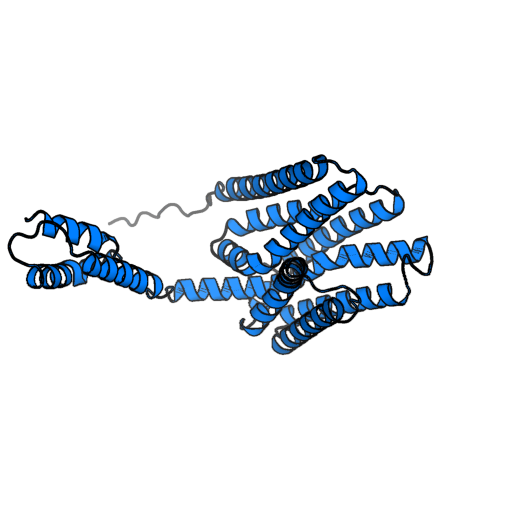1.00 91.44 119 GLN A O 1
ATOM 943 N N . ALA A 1 120 ? 13.233 -10.242 -10.873 1.00 94.19 120 ALA A N 1
ATOM 944 C CA . ALA A 1 120 ? 12.374 -11.417 -10.947 1.00 94.19 120 ALA A CA 1
ATOM 945 C C . ALA A 1 120 ? 12.355 -12.196 -9.621 1.00 94.19 120 ALA A C 1
ATOM 947 O O . ALA A 1 120 ? 11.286 -12.624 -9.180 1.00 94.19 120 ALA A O 1
ATOM 948 N N . LEU A 1 121 ? 13.507 -12.364 -8.964 1.00 95.00 121 LEU A N 1
ATOM 949 C CA . LEU A 1 121 ? 13.600 -13.028 -7.661 1.00 95.00 121 LEU A CA 1
ATOM 950 C C . LEU A 1 121 ? 12.887 -12.231 -6.570 1.00 95.00 121 LEU A C 1
ATOM 952 O O . LEU A 1 121 ? 12.157 -12.820 -5.771 1.00 95.00 121 LEU A O 1
ATOM 956 N N . GLU A 1 122 ? 13.032 -10.909 -6.569 1.00 92.81 122 GLU A N 1
ATOM 957 C CA . GLU A 1 122 ? 12.320 -10.031 -5.645 1.00 92.81 122 GLU A CA 1
ATOM 958 C C . GLU A 1 122 ? 10.799 -10.128 -5.846 1.00 92.81 122 GLU A C 1
ATOM 960 O O . GLU A 1 122 ? 10.045 -10.338 -4.889 1.00 92.81 122 GLU A O 1
ATOM 965 N N . LEU A 1 123 ? 10.331 -10.081 -7.099 1.00 95.31 123 LEU A N 1
ATOM 966 C CA . LEU A 1 123 ? 8.918 -10.260 -7.426 1.00 95.31 123 LEU A CA 1
ATOM 967 C C . LEU A 1 123 ? 8.399 -11.621 -6.936 1.00 95.31 123 LEU A C 1
ATOM 969 O O . LEU A 1 123 ? 7.347 -11.694 -6.293 1.00 95.31 123 LEU A O 1
ATOM 973 N N . LEU A 1 124 ? 9.141 -12.701 -7.201 1.00 96.50 124 LEU A N 1
ATOM 974 C CA . LEU A 1 124 ? 8.798 -14.050 -6.749 1.00 96.50 124 LEU A CA 1
ATOM 975 C C . LEU A 1 124 ? 8.759 -14.153 -5.220 1.00 96.50 124 LEU A C 1
ATOM 977 O O . LEU A 1 124 ? 7.863 -14.810 -4.681 1.00 96.50 124 LEU A O 1
ATOM 981 N N . ALA A 1 125 ? 9.665 -13.473 -4.514 1.00 95.81 125 ALA A N 1
ATOM 982 C CA . ALA A 1 125 ? 9.649 -13.404 -3.059 1.00 95.81 125 ALA A CA 1
ATOM 983 C C . ALA A 1 125 ? 8.350 -12.754 -2.549 1.00 95.81 125 ALA A C 1
ATOM 985 O O . ALA A 1 125 ? 7.687 -13.324 -1.679 1.00 95.81 125 ALA A O 1
ATOM 986 N N . TYR A 1 126 ? 7.899 -11.637 -3.132 1.00 94.69 126 TYR A N 1
ATOM 987 C CA . TYR A 1 126 ? 6.629 -11.005 -2.740 1.00 94.69 126 TYR A CA 1
ATOM 988 C C . TYR A 1 126 ? 5.390 -11.812 -3.133 1.00 94.69 126 TYR A C 1
ATOM 990 O O . TYR A 1 126 ? 4.406 -11.837 -2.379 1.00 94.69 126 TYR A O 1
ATOM 998 N N . VAL A 1 127 ? 5.429 -12.530 -4.260 1.00 97.31 127 VAL A N 1
ATOM 999 C CA . VAL A 1 127 ? 4.394 -13.517 -4.601 1.00 97.31 127 VAL A CA 1
ATOM 1000 C C . VAL A 1 127 ? 4.333 -14.596 -3.518 1.00 97.31 127 VAL A C 1
ATOM 1002 O O . VAL A 1 127 ? 3.246 -14.892 -3.013 1.00 97.31 127 VAL A O 1
ATOM 1005 N N . ALA A 1 128 ? 5.480 -15.136 -3.096 1.00 97.94 128 ALA A N 1
ATOM 1006 C CA . ALA A 1 128 ? 5.551 -16.141 -2.040 1.00 97.94 128 ALA A CA 1
ATOM 1007 C C . ALA A 1 128 ? 5.021 -15.604 -0.701 1.00 97.94 128 ALA A C 1
ATOM 1009 O O . ALA A 1 128 ? 4.164 -16.248 -0.093 1.00 97.94 128 ALA A O 1
ATOM 1010 N N . VAL A 1 129 ? 5.439 -14.405 -0.272 1.00 97.69 129 VAL A N 1
ATOM 1011 C CA . VAL A 1 129 ? 4.933 -13.746 0.949 1.00 97.69 129 VAL A CA 1
ATOM 1012 C C . VAL A 1 129 ? 3.411 -13.590 0.888 1.00 97.69 129 VAL A C 1
ATOM 1014 O O . VAL A 1 129 ? 2.715 -13.955 1.838 1.00 97.69 129 VAL A O 1
ATOM 1017 N N . THR A 1 130 ? 2.874 -13.115 -0.240 1.00 96.69 130 THR A N 1
ATOM 10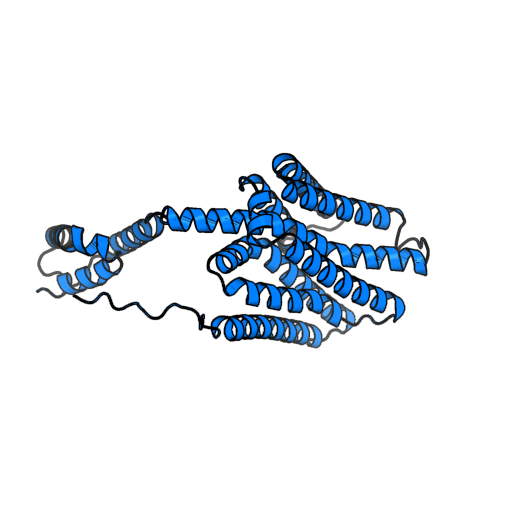18 C CA . THR A 1 130 ? 1.429 -12.918 -0.435 1.00 96.69 130 THR A CA 1
ATOM 1019 C C . THR A 1 130 ? 0.667 -14.243 -0.354 1.00 96.69 130 THR A C 1
ATOM 1021 O O . THR A 1 130 ? -0.313 -14.362 0.386 1.00 96.69 130 THR A O 1
ATOM 1024 N N . VAL A 1 131 ? 1.134 -15.278 -1.057 1.00 97.25 131 VAL A N 1
ATOM 1025 C CA . VAL A 1 131 ? 0.499 -16.605 -1.059 1.00 97.25 131 VAL A CA 1
ATOM 1026 C C . VAL A 1 131 ? 0.562 -17.259 0.324 1.00 97.25 131 VAL A C 1
ATOM 1028 O O . VAL A 1 131 ? -0.439 -17.817 0.784 1.00 97.25 131 VAL A O 1
ATOM 1031 N N . LEU A 1 132 ? 1.703 -17.177 1.013 1.00 97.56 132 LEU A N 1
ATOM 1032 C CA . LEU A 1 132 ? 1.880 -17.729 2.358 1.00 97.56 132 LEU A CA 1
ATOM 1033 C C . LEU A 1 132 ? 0.993 -17.017 3.381 1.00 97.56 132 LEU A C 1
ATOM 1035 O O . LEU A 1 132 ? 0.356 -17.688 4.199 1.00 97.56 132 LEU A O 1
ATOM 1039 N N . ALA A 1 133 ? 0.873 -15.688 3.293 1.00 95.62 133 ALA A N 1
ATOM 1040 C CA . ALA A 1 133 ? -0.058 -14.919 4.113 1.00 95.62 133 ALA A CA 1
ATOM 1041 C C . ALA A 1 133 ? -1.508 -15.385 3.887 1.00 95.62 133 ALA A C 1
ATOM 1043 O O . ALA A 1 133 ? -2.250 -15.609 4.844 1.00 95.62 133 ALA A O 1
ATOM 1044 N N . TRP A 1 134 ? -1.915 -15.627 2.637 1.00 95.62 134 TRP A N 1
ATOM 1045 C CA . TRP A 1 134 ? -3.276 -16.083 2.321 1.00 95.62 134 TRP A CA 1
ATOM 1046 C C . TRP A 1 134 ? -3.554 -17.530 2.753 1.00 95.62 134 TRP A C 1
ATOM 1048 O O . TRP A 1 134 ? -4.708 -17.884 3.012 1.00 95.62 134 TRP A O 1
ATOM 1058 N N . ARG A 1 135 ? -2.512 -18.365 2.849 1.00 96.31 135 ARG A N 1
ATOM 1059 C CA . ARG A 1 135 ? -2.586 -19.761 3.316 1.00 96.31 135 ARG A CA 1
ATOM 1060 C C . ARG A 1 135 ? -2.442 -19.929 4.833 1.00 96.31 135 ARG A C 1
ATOM 1062 O O . ARG A 1 135 ? -2.530 -21.054 5.307 1.00 96.31 135 ARG A O 1
ATOM 1069 N N . ASP A 1 136 ? -2.314 -18.838 5.587 1.00 94.12 136 ASP A N 1
ATOM 1070 C CA . ASP A 1 136 ? -2.130 -18.825 7.050 1.00 94.12 136 ASP A CA 1
ATOM 1071 C C . ASP A 1 136 ? -0.735 -19.268 7.544 1.00 94.12 136 ASP A C 1
ATOM 1073 O O . ASP A 1 136 ? -0.526 -19.443 8.744 1.00 94.12 136 ASP A O 1
ATOM 1077 N N . HIS A 1 137 ? 0.266 -19.357 6.660 1.00 96.00 137 HIS A N 1
ATOM 1078 C CA . HIS A 1 137 ? 1.663 -19.649 7.022 1.00 96.00 137 HIS A CA 1
ATOM 1079 C C . HIS A 1 137 ? 2.411 -18.385 7.474 1.00 96.00 137 HIS A C 1
ATOM 1081 O O . HIS A 1 137 ? 3.458 -18.026 6.933 1.00 96.00 137 HIS A O 1
ATOM 1087 N N . ARG A 1 138 ? 1.862 -17.687 8.474 1.00 94.12 138 ARG A N 1
ATOM 1088 C CA . ARG A 1 138 ? 2.308 -16.337 8.866 1.00 94.12 138 ARG A CA 1
ATOM 1089 C C . ARG A 1 138 ? 3.792 -16.234 9.219 1.00 94.12 138 ARG A C 1
ATOM 1091 O O . ARG A 1 138 ? 4.405 -15.232 8.892 1.00 94.12 138 ARG A O 1
ATOM 1098 N N . TRP A 1 139 ? 4.372 -17.253 9.857 1.00 96.56 139 TRP A N 1
ATOM 1099 C CA . TRP A 1 139 ? 5.772 -17.207 10.290 1.00 96.56 139 TRP A CA 1
ATOM 1100 C C . TRP A 1 139 ? 6.735 -17.300 9.110 1.00 96.56 139 TRP A C 1
ATOM 1102 O O . TRP A 1 139 ? 7.721 -16.574 9.080 1.00 96.56 139 TRP A O 1
ATOM 1112 N N . LEU A 1 140 ? 6.407 -18.120 8.108 1.00 97.31 140 LEU A N 1
ATOM 1113 C CA . LEU A 1 140 ? 7.173 -18.187 6.864 1.00 97.31 140 LEU A CA 1
ATOM 1114 C C . LEU A 1 140 ? 7.016 -16.892 6.062 1.00 97.31 140 LEU A C 1
ATOM 1116 O O . LEU A 1 140 ? 8.005 -16.348 5.586 1.00 97.31 140 LEU A O 1
ATOM 1120 N N . ALA A 1 141 ? 5.791 -16.362 5.968 1.00 97.00 141 ALA A N 1
ATOM 1121 C CA . ALA A 1 141 ? 5.534 -15.087 5.300 1.00 97.00 141 ALA A CA 1
ATOM 1122 C C . ALA A 1 141 ? 6.291 -13.927 5.970 1.00 97.00 141 ALA A C 1
ATOM 1124 O O . ALA A 1 141 ? 6.922 -13.132 5.284 1.00 97.00 141 ALA A O 1
ATOM 1125 N N . ALA A 1 142 ? 6.262 -13.849 7.304 1.00 97.00 142 ALA A N 1
ATOM 1126 C CA . ALA A 1 142 ? 6.980 -12.837 8.072 1.00 97.00 142 ALA A CA 1
ATOM 1127 C C . ALA A 1 142 ? 8.499 -13.004 7.946 1.00 97.00 142 ALA A C 1
ATOM 1129 O O . ALA A 1 142 ? 9.193 -12.016 7.740 1.00 97.00 142 ALA A O 1
ATOM 1130 N N . GLY A 1 143 ? 9.012 -14.236 8.024 1.00 97.75 143 GLY A N 1
ATOM 1131 C CA . GLY A 1 143 ? 10.436 -14.526 7.850 1.00 97.75 143 GLY A CA 1
ATOM 1132 C C . GLY A 1 143 ? 10.949 -14.098 6.476 1.00 97.75 143 GLY A C 1
ATOM 1133 O O . GLY A 1 143 ? 11.956 -13.404 6.397 1.00 97.75 143 GLY A O 1
ATOM 1134 N N . LEU A 1 144 ? 10.215 -14.426 5.406 1.00 97.50 144 LEU A N 1
ATOM 1135 C CA . LEU A 1 144 ? 10.541 -13.975 4.050 1.00 97.50 144 LEU A CA 1
ATOM 1136 C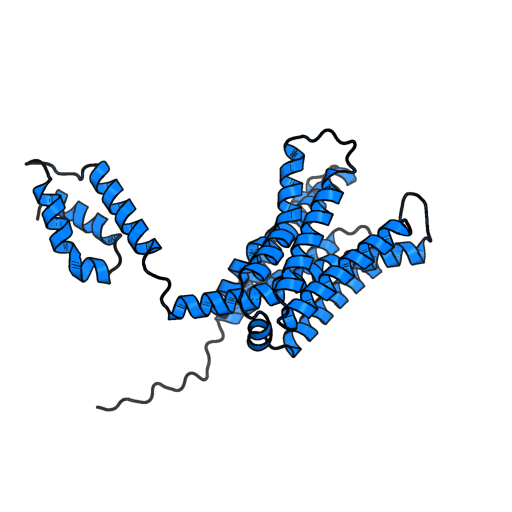 C . LEU A 1 144 ? 10.435 -12.453 3.900 1.00 97.50 144 LEU A C 1
ATOM 1138 O O . LEU A 1 144 ? 11.301 -11.852 3.275 1.00 97.50 144 LEU A O 1
ATOM 1142 N N . ALA A 1 145 ? 9.422 -11.817 4.497 1.00 97.19 145 ALA A N 1
ATOM 1143 C CA . ALA A 1 145 ? 9.284 -10.361 4.463 1.00 97.19 145 ALA A CA 1
ATOM 1144 C C . ALA A 1 145 ? 10.449 -9.655 5.182 1.00 97.19 145 ALA A C 1
ATOM 1146 O O . ALA A 1 145 ? 10.991 -8.682 4.661 1.00 97.19 145 ALA A O 1
ATOM 1147 N N . TRP A 1 146 ? 10.878 -10.160 6.344 1.00 97.75 146 TRP A N 1
ATOM 1148 C CA . TRP A 1 146 ? 12.060 -9.653 7.047 1.00 97.75 146 TRP A CA 1
ATOM 1149 C C . TRP A 1 146 ? 13.342 -9.890 6.251 1.00 97.75 146 TRP A C 1
ATOM 1151 O O . TRP A 1 146 ? 14.140 -8.968 6.129 1.00 97.75 146 TRP A O 1
ATOM 1161 N N . ALA A 1 147 ? 13.520 -11.080 5.671 1.00 97.00 147 ALA A N 1
ATOM 1162 C CA . ALA A 1 147 ? 14.678 -11.386 4.836 1.00 97.00 147 ALA A CA 1
ATOM 1163 C C . ALA A 1 147 ? 14.763 -10.452 3.619 1.00 97.00 147 ALA A C 1
ATOM 1165 O O . ALA A 1 147 ? 15.819 -9.878 3.382 1.00 97.00 147 ALA A O 1
ATOM 1166 N N . GLY A 1 148 ? 13.649 -10.227 2.913 1.00 94.75 148 GLY A N 1
ATOM 1167 C CA . GLY A 1 148 ? 13.583 -9.276 1.799 1.00 94.75 148 GLY A CA 1
ATOM 1168 C C . GLY A 1 148 ? 13.847 -7.833 2.233 1.00 94.75 148 GLY A C 1
ATOM 1169 O O . GLY A 1 148 ? 14.574 -7.113 1.562 1.00 94.75 148 GLY A O 1
ATOM 1170 N N . THR A 1 149 ? 13.340 -7.424 3.401 1.00 94.75 149 THR A N 1
ATOM 1171 C CA . THR A 1 149 ? 13.609 -6.086 3.956 1.00 94.75 149 THR A CA 1
ATOM 1172 C C . THR A 1 149 ? 15.091 -5.898 4.294 1.00 94.75 149 THR A C 1
ATOM 1174 O O . THR A 1 149 ? 15.657 -4.843 4.021 1.00 94.75 149 THR A O 1
ATOM 1177 N N . ILE A 1 150 ? 15.723 -6.913 4.894 1.00 94.88 150 ILE A N 1
ATOM 1178 C CA . ILE A 1 150 ? 17.154 -6.891 5.225 1.00 94.88 150 ILE A CA 1
ATOM 1179 C C . ILE A 1 150 ? 17.984 -6.885 3.945 1.00 94.88 150 ILE A C 1
ATOM 1181 O O . ILE A 1 150 ? 18.910 -6.089 3.857 1.00 94.88 150 ILE A O 1
ATOM 1185 N N . TRP A 1 151 ? 17.639 -7.724 2.964 1.00 93.62 151 TRP A N 1
ATOM 1186 C CA . TRP A 1 151 ? 18.287 -7.738 1.653 1.00 93.62 151 TRP A CA 1
ATOM 1187 C C . TRP A 1 151 ? 18.244 -6.356 1.007 1.00 93.62 151 TRP A C 1
ATOM 1189 O O . TRP A 1 151 ? 19.294 -5.812 0.702 1.00 93.62 151 TRP A O 1
ATOM 1199 N N . LEU A 1 152 ? 17.059 -5.745 0.907 1.00 90.56 152 LEU A N 1
ATOM 1200 C CA . LEU A 1 152 ? 16.898 -4.411 0.330 1.00 90.56 152 LEU A CA 1
ATOM 1201 C C . LEU A 1 152 ? 17.713 -3.354 1.088 1.00 90.56 152 LEU A C 1
ATOM 1203 O O . LEU A 1 152 ? 18.331 -2.488 0.476 1.00 90.56 152 LEU A O 1
ATOM 1207 N N . ALA A 1 153 ? 17.746 -3.418 2.422 1.00 90.75 153 ALA A N 1
ATOM 1208 C CA . ALA A 1 153 ? 18.554 -2.503 3.223 1.00 90.75 153 ALA A CA 1
ATOM 1209 C C . ALA A 1 153 ? 20.057 -2.686 2.958 1.00 90.75 153 ALA A C 1
ATOM 1211 O O . ALA A 1 153 ? 20.768 -1.706 2.776 1.00 90.75 153 ALA A O 1
ATOM 1212 N N . VAL A 1 154 ? 20.530 -3.932 2.917 1.00 90.06 154 VAL A N 1
ATOM 1213 C CA . VAL A 1 154 ? 21.920 -4.312 2.624 1.00 90.06 154 VAL A CA 1
ATOM 1214 C C . VAL A 1 154 ? 22.309 -3.853 1.220 1.00 90.06 154 VAL A C 1
ATOM 1216 O O . VAL A 1 154 ? 23.315 -3.164 1.080 1.00 90.06 154 VAL A O 1
ATOM 1219 N N . ASP A 1 155 ? 21.489 -4.154 0.217 1.00 85.56 155 ASP A N 1
ATOM 1220 C CA . ASP A 1 155 ? 21.698 -3.756 -1.175 1.00 85.56 155 ASP A CA 1
ATOM 1221 C C . ASP A 1 155 ? 21.668 -2.233 -1.359 1.00 85.56 155 ASP A C 1
ATOM 1223 O O . ASP A 1 155 ? 22.451 -1.674 -2.112 1.00 85.56 155 ASP A O 1
ATOM 1227 N N . THR A 1 156 ? 20.860 -1.512 -0.582 1.00 84.19 156 THR A N 1
ATOM 1228 C CA . THR A 1 156 ? 20.883 -0.043 -0.640 1.00 84.19 156 THR A CA 1
ATOM 1229 C C . THR A 1 156 ? 22.108 0.550 0.077 1.00 84.19 156 THR A C 1
ATOM 1231 O O . THR A 1 156 ? 22.541 1.651 -0.261 1.00 84.19 156 THR A O 1
ATOM 1234 N N . ILE A 1 157 ? 22.672 -0.139 1.081 1.00 83.50 157 ILE A N 1
ATOM 1235 C CA . ILE A 1 157 ? 23.745 0.391 1.947 1.00 83.50 157 ILE A CA 1
ATOM 1236 C C . ILE A 1 157 ? 25.160 0.029 1.458 1.00 83.50 157 ILE A C 1
ATOM 1238 O O . ILE A 1 157 ? 26.076 0.839 1.574 1.00 83.50 157 ILE A O 1
ATOM 1242 N N . LEU A 1 158 ? 25.381 -1.191 0.967 1.00 79.88 158 LEU A N 1
ATOM 1243 C CA . LEU A 1 158 ? 26.723 -1.734 0.697 1.00 79.88 158 LEU A CA 1
ATOM 1244 C C . LEU A 1 158 ? 27.374 -1.304 -0.631 1.00 79.88 158 LEU A C 1
ATOM 1246 O O . LEU A 1 158 ? 28.583 -1.072 -0.620 1.00 79.88 158 LEU A O 1
ATOM 1250 N N . PRO A 1 159 ? 26.658 -1.175 -1.764 1.00 66.19 159 PRO A N 1
ATOM 1251 C CA . PRO A 1 159 ? 27.259 -0.818 -3.053 1.00 66.19 159 PRO A CA 1
ATOM 1252 C C . PRO A 1 159 ? 27.707 0.643 -3.152 1.00 66.19 159 PRO A C 1
ATOM 1254 O O . PRO A 1 159 ? 28.338 1.040 -4.131 1.00 66.19 159 PRO A O 1
ATOM 1257 N N . SER A 1 160 ? 27.369 1.479 -2.174 1.00 55.22 160 SER A N 1
ATOM 1258 C CA . SER A 1 160 ? 27.598 2.908 -2.278 1.00 55.22 160 SER A CA 1
ATOM 1259 C C . SER A 1 160 ? 29.063 3.262 -1.990 1.00 55.22 160 SER A C 1
ATOM 1261 O O . SER A 1 160 ? 29.475 3.435 -0.845 1.00 55.22 160 SER A O 1
ATOM 1263 N N . SER A 1 161 ? 29.817 3.528 -3.048 1.00 56.53 161 SER A N 1
ATOM 1264 C CA . SER A 1 161 ? 30.965 4.445 -3.053 1.00 56.53 161 SER A CA 1
ATOM 1265 C C . SER A 1 161 ? 30.560 5.916 -2.795 1.00 56.53 161 SER A C 1
ATOM 1267 O O . SER A 1 161 ? 31.341 6.829 -3.054 1.00 56.53 161 SER A O 1
ATOM 1269 N N . TYR A 1 162 ? 29.343 6.167 -2.289 1.00 55.22 162 TYR A N 1
ATOM 1270 C CA . TYR A 1 162 ? 28.817 7.491 -1.962 1.00 55.22 162 TYR A CA 1
ATOM 1271 C C . TYR A 1 162 ? 29.142 7.872 -0.513 1.00 55.22 162 TYR A C 1
ATOM 1273 O O . TYR A 1 162 ? 28.844 7.129 0.420 1.00 55.22 162 TYR A O 1
ATOM 1281 N N . ASP A 1 163 ? 29.680 9.079 -0.323 1.00 59.78 163 ASP A N 1
ATOM 1282 C CA . ASP A 1 163 ? 29.768 9.741 0.980 1.00 59.78 163 ASP A CA 1
ATOM 1283 C C . ASP A 1 163 ? 28.359 9.921 1.569 1.00 59.78 163 ASP A C 1
ATOM 1285 O O . ASP A 1 163 ? 27.624 10.843 1.195 1.00 59.78 163 ASP A O 1
ATOM 1289 N N . TRP A 1 164 ? 27.979 9.044 2.500 1.00 54.72 164 TRP A N 1
ATOM 1290 C CA . TRP A 1 164 ? 26.695 9.089 3.197 1.00 54.72 164 TRP A CA 1
ATOM 1291 C C . TRP A 1 164 ? 26.524 10.413 3.948 1.00 54.72 164 TRP A C 1
ATOM 1293 O O . TRP A 1 164 ? 27.005 10.601 5.066 1.00 54.72 164 TRP A O 1
ATOM 1303 N N . ARG A 1 165 ? 25.793 11.351 3.345 1.00 65.31 165 ARG A N 1
ATOM 1304 C CA . ARG A 1 165 ? 25.343 12.578 4.013 1.00 65.31 165 ARG A CA 1
ATOM 1305 C C . ARG A 1 165 ? 23.999 12.326 4.688 1.00 65.31 165 ARG A C 1
ATOM 1307 O O . ARG A 1 165 ? 23.189 11.538 4.208 1.00 65.31 165 ARG A O 1
ATOM 1314 N N . PHE A 1 166 ? 23.712 13.060 5.766 1.00 57.06 166 PHE A N 1
ATOM 1315 C CA . PHE A 1 166 ? 22.438 12.984 6.503 1.00 57.06 166 PHE A CA 1
ATOM 1316 C C . PHE A 1 166 ? 21.198 13.123 5.591 1.00 57.06 166 PHE A C 1
ATOM 1318 O O . PHE A 1 166 ? 20.144 12.559 5.875 1.00 57.06 166 PHE A O 1
ATOM 1325 N N . SER A 1 167 ? 21.335 13.807 4.449 1.00 60.06 167 SER A N 1
ATOM 1326 C CA . SER A 1 167 ? 20.305 13.922 3.411 1.00 60.06 167 SER A CA 1
ATOM 1327 C C . SER A 1 167 ? 19.896 12.595 2.751 1.00 60.06 167 SER A C 1
ATOM 1329 O O . SER A 1 167 ? 18.802 12.530 2.199 1.00 60.06 167 SER A O 1
ATOM 1331 N N . GLN A 1 168 ? 20.715 11.538 2.817 1.00 67.75 168 GLN A N 1
ATOM 1332 C CA . GLN A 1 168 ? 20.436 10.224 2.215 1.00 67.75 168 GLN A CA 1
ATOM 1333 C C . GLN A 1 168 ? 19.734 9.239 3.169 1.00 67.75 168 GLN A C 1
ATOM 1335 O O . GLN A 1 168 ? 19.107 8.283 2.716 1.00 67.75 168 GLN A O 1
ATOM 1340 N N . LEU A 1 169 ? 19.741 9.505 4.482 1.00 71.50 169 LEU A N 1
ATOM 1341 C CA . LEU A 1 169 ? 19.054 8.661 5.473 1.00 71.50 169 LEU A CA 1
ATOM 1342 C C . LEU A 1 169 ? 17.525 8.771 5.390 1.00 71.50 169 LEU A C 1
ATOM 1344 O O . LEU A 1 169 ? 16.815 7.796 5.630 1.00 71.50 169 LEU A O 1
ATOM 1348 N N . VAL A 1 170 ? 17.004 9.950 5.037 1.00 72.94 170 VAL A N 1
ATOM 1349 C CA . VAL A 1 170 ? 15.557 10.174 4.888 1.00 72.94 170 VAL A CA 1
ATOM 1350 C C . VAL A 1 170 ? 14.972 9.351 3.724 1.00 72.94 170 VAL A C 1
ATOM 1352 O O . VAL A 1 170 ? 13.987 8.647 3.958 1.00 72.94 170 VAL A O 1
ATOM 1355 N N . PRO A 1 171 ? 15.570 9.346 2.513 1.00 78.31 171 PRO A N 1
ATOM 1356 C CA . PRO A 1 171 ? 15.183 8.439 1.433 1.00 78.31 171 PRO A CA 1
ATOM 1357 C C . PRO A 1 171 ? 15.212 6.964 1.834 1.00 78.31 171 PRO A C 1
ATOM 1359 O O . PRO A 1 171 ? 14.251 6.253 1.555 1.00 78.31 171 PRO A O 1
ATOM 1362 N N . LEU A 1 172 ? 16.260 6.521 2.539 1.00 81.75 172 LEU A N 1
ATOM 1363 C CA . LEU A 1 172 ? 16.390 5.130 2.982 1.00 81.75 172 LEU A CA 1
ATOM 1364 C C . LEU A 1 172 ? 15.252 4.735 3.934 1.00 81.75 172 LEU A C 1
ATOM 1366 O O . LEU A 1 172 ? 14.614 3.700 3.760 1.00 81.75 172 LEU A O 1
ATOM 1370 N N . GLY A 1 173 ? 14.956 5.583 4.924 1.00 84.81 173 GLY A N 1
ATOM 1371 C CA . GLY A 1 173 ? 13.856 5.349 5.856 1.00 84.81 173 GLY A CA 1
ATOM 1372 C C . GLY A 1 173 ? 12.504 5.268 5.145 1.00 84.81 173 GLY A C 1
ATOM 1373 O O . GLY A 1 173 ? 11.711 4.377 5.438 1.00 84.81 173 GLY A O 1
ATOM 1374 N N . LEU A 1 174 ? 12.255 6.158 4.181 1.00 86.12 174 LEU A N 1
ATOM 1375 C CA . LEU A 1 174 ? 11.037 6.140 3.367 1.00 86.12 174 LEU A CA 1
ATOM 1376 C C . LEU A 1 174 ? 10.950 4.899 2.472 1.00 86.12 174 LEU A C 1
ATOM 1378 O O . LEU A 1 174 ? 9.868 4.331 2.341 1.00 86.12 174 LEU A O 1
ATOM 138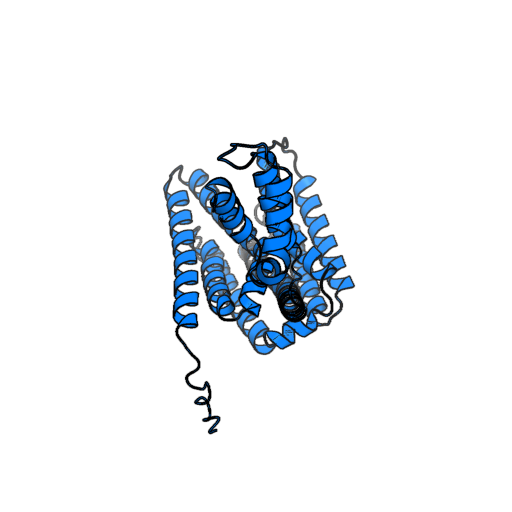2 N N . LEU A 1 175 ? 12.072 4.458 1.906 1.00 86.94 175 LEU A N 1
ATOM 1383 C CA . LEU A 1 175 ? 12.147 3.264 1.070 1.00 86.94 175 LEU A CA 1
ATOM 1384 C C . LEU A 1 175 ? 11.853 1.992 1.873 1.00 86.94 175 LEU A C 1
ATOM 1386 O O . LEU A 1 175 ? 11.082 1.153 1.421 1.00 86.94 175 LEU A O 1
ATOM 1390 N N . LEU A 1 176 ? 12.427 1.857 3.074 1.00 92.25 176 LEU A N 1
ATOM 1391 C CA . LEU A 1 176 ? 12.310 0.647 3.896 1.00 92.25 176 LEU A CA 1
ATOM 1392 C C . LEU A 1 176 ? 11.007 0.575 4.705 1.00 92.25 176 LEU A C 1
ATOM 1394 O O . LEU A 1 176 ? 10.538 -0.523 5.013 1.00 92.25 176 LEU A O 1
ATOM 1398 N N . LEU A 1 177 ? 10.393 1.717 5.046 1.00 93.25 177 LEU A N 1
ATOM 1399 C CA . LEU A 1 177 ? 9.181 1.767 5.872 1.00 93.25 177 LEU A CA 1
ATOM 1400 C C . LEU A 1 177 ? 8.037 0.850 5.398 1.00 93.25 177 LEU A C 1
ATOM 1402 O O . LEU A 1 177 ? 7.484 0.150 6.251 1.00 93.25 177 LEU A O 1
ATOM 1406 N N . PRO A 1 178 ? 7.653 0.801 4.105 1.00 94.00 178 PRO A N 1
ATOM 1407 C CA . PRO A 1 178 ? 6.536 -0.034 3.679 1.00 94.00 178 PRO A CA 1
ATOM 1408 C C . PRO A 1 178 ? 6.840 -1.533 3.834 1.00 94.00 178 PRO A C 1
ATOM 1410 O O . PRO A 1 178 ? 5.958 -2.295 4.236 1.00 94.00 178 PRO A O 1
ATOM 1413 N N . TYR A 1 179 ? 8.092 -1.946 3.626 1.00 95.19 179 TYR A N 1
ATOM 1414 C CA . TYR A 1 179 ? 8.553 -3.325 3.807 1.00 95.19 179 TYR A CA 1
ATOM 1415 C C . TYR A 1 179 ? 8.575 -3.734 5.281 1.00 95.19 179 TYR A C 1
ATOM 1417 O O . TYR A 1 179 ? 7.968 -4.742 5.659 1.00 95.19 179 TYR A O 1
ATOM 1425 N N . VAL A 1 180 ? 9.155 -2.887 6.140 1.00 96.19 180 VAL A N 1
ATOM 1426 C CA . VAL A 1 180 ? 9.147 -3.076 7.599 1.00 96.19 180 VAL A CA 1
ATOM 1427 C C . VAL A 1 180 ? 7.713 -3.134 8.125 1.00 96.19 180 VAL A C 1
ATOM 1429 O O . VAL A 1 180 ? 7.382 -4.002 8.932 1.00 96.19 180 VAL A O 1
ATOM 1432 N N . ALA A 1 181 ? 6.829 -2.250 7.657 1.00 95.44 181 ALA A N 1
ATOM 1433 C CA . ALA A 1 181 ? 5.433 -2.227 8.076 1.00 95.44 181 ALA A CA 1
ATOM 1434 C C . ALA A 1 181 ? 4.709 -3.534 7.724 1.00 95.44 181 ALA A C 1
ATOM 1436 O O . ALA A 1 181 ? 3.996 -4.081 8.567 1.00 95.44 181 ALA A O 1
ATOM 1437 N N . VAL A 1 182 ? 4.916 -4.073 6.518 1.00 96.38 182 VAL A N 1
ATOM 1438 C CA . VAL A 1 182 ? 4.356 -5.374 6.121 1.00 96.38 182 VAL A CA 1
ATOM 1439 C C . VAL A 1 182 ? 4.926 -6.512 6.968 1.00 96.38 182 VAL A C 1
ATOM 1441 O O . VAL A 1 182 ? 4.152 -7.338 7.459 1.00 96.38 182 VAL A O 1
ATOM 1444 N N . ALA A 1 183 ? 6.239 -6.537 7.200 1.00 96.81 183 ALA A N 1
ATOM 1445 C CA . ALA A 1 183 ? 6.878 -7.551 8.035 1.00 96.81 183 ALA A CA 1
ATOM 1446 C C . ALA A 1 183 ? 6.327 -7.528 9.475 1.00 96.81 183 ALA A C 1
ATOM 1448 O O . ALA A 1 183 ?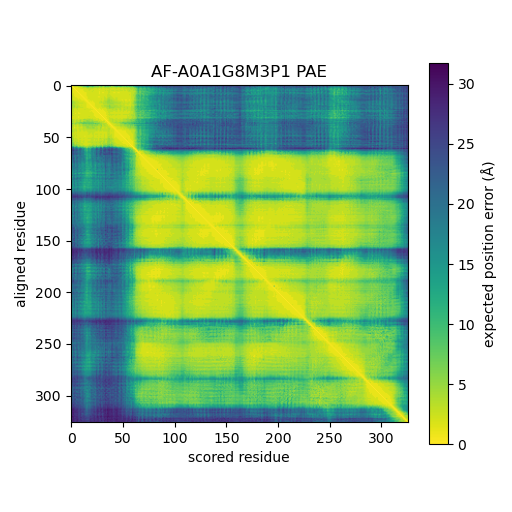 5.909 -8.560 10.000 1.00 96.81 183 ALA A O 1
ATOM 1449 N N . VAL A 1 184 ? 6.209 -6.341 10.081 1.00 95.94 184 VAL A N 1
ATOM 1450 C CA . VAL A 1 184 ? 5.627 -6.146 11.420 1.00 95.94 184 VAL A CA 1
ATOM 1451 C C . VAL A 1 184 ? 4.152 -6.550 11.461 1.00 95.94 184 VAL A C 1
ATOM 1453 O O . VAL A 1 184 ? 3.729 -7.224 12.404 1.00 95.94 184 VAL A O 1
ATOM 1456 N N . LEU A 1 185 ? 3.358 -6.187 10.447 1.00 94.62 185 LEU A N 1
ATOM 1457 C CA . LEU A 1 185 ? 1.951 -6.587 10.354 1.00 94.62 185 LEU A CA 1
ATOM 1458 C C . LEU A 1 185 ? 1.810 -8.112 10.308 1.00 94.62 185 LEU A C 1
ATOM 1460 O O . LEU A 1 185 ? 0.975 -8.663 11.027 1.00 94.62 185 LEU A O 1
ATOM 1464 N N . LEU A 1 186 ? 2.628 -8.800 9.509 1.00 95.50 186 LEU A N 1
ATOM 1465 C CA . LEU A 1 186 ? 2.615 -10.261 9.402 1.00 95.50 186 LEU A CA 1
ATOM 1466 C C . LEU A 1 186 ? 3.070 -10.945 10.700 1.00 95.50 186 LEU A C 1
ATOM 1468 O O . LEU A 1 186 ? 2.457 -11.933 11.105 1.00 95.50 186 LEU A O 1
ATOM 1472 N N . THR A 1 187 ? 4.079 -10.402 11.388 1.00 95.94 187 THR A N 1
ATOM 1473 C CA . THR A 1 187 ? 4.532 -10.911 12.693 1.00 95.94 187 THR A CA 1
ATOM 1474 C C . THR A 1 187 ? 3.464 -10.724 13.777 1.00 95.94 187 THR A C 1
ATOM 1476 O O . THR A 1 187 ? 3.205 -11.630 14.569 1.00 95.94 187 THR A O 1
ATOM 1479 N N . GLY A 1 188 ? 2.823 -9.552 13.821 1.00 91.38 188 GLY A N 1
ATOM 1480 C CA . GLY A 1 188 ? 1.894 -9.176 14.889 1.00 91.38 188 GLY A CA 1
ATOM 1481 C C . GLY A 1 188 ? 0.476 -9.734 14.740 1.00 91.38 188 GLY A C 1
ATOM 1482 O O . GLY A 1 188 ? -0.285 -9.751 15.711 1.00 91.38 188 GLY A O 1
ATOM 1483 N N . THR A 1 189 ? 0.082 -10.193 13.548 1.00 92.31 189 THR A N 1
ATOM 1484 C CA . THR A 1 189 ? -1.297 -10.630 13.291 1.00 92.31 189 THR A CA 1
ATOM 1485 C C . THR A 1 189 ? -1.490 -12.139 13.399 1.00 92.31 189 THR A C 1
ATOM 1487 O O . THR A 1 189 ? -0.738 -12.969 12.887 1.00 92.31 189 THR A O 1
ATOM 1490 N N . ALA A 1 190 ? -2.562 -12.522 14.091 1.00 90.38 190 ALA A N 1
ATOM 1491 C CA . ALA A 1 190 ? -3.013 -13.904 14.159 1.00 90.38 190 ALA A CA 1
ATOM 1492 C C . ALA A 1 190 ? -4.063 -14.181 13.080 1.00 90.38 190 ALA A C 1
ATOM 1494 O O . ALA A 1 190 ? -5.096 -13.503 13.010 1.00 90.38 190 ALA A O 1
ATOM 1495 N N . HIS A 1 191 ? -3.809 -15.233 12.308 1.00 92.00 191 HIS A N 1
ATOM 1496 C CA . HIS A 1 191 ? -4.661 -15.766 11.249 1.00 92.00 191 HIS A CA 1
ATOM 1497 C C . HIS A 1 191 ? -4.983 -14.791 10.097 1.00 92.00 191 HIS A C 1
ATOM 1499 O O . HIS A 1 191 ? -6.151 -14.402 9.942 1.00 92.00 191 HIS A O 1
ATOM 1505 N N . PRO A 1 192 ? -3.994 -14.379 9.273 1.00 91.56 192 PRO A N 1
ATOM 1506 C CA . PRO A 1 192 ? -4.233 -13.500 8.127 1.00 91.56 192 PRO A CA 1
ATOM 1507 C C . PRO A 1 192 ? -5.288 -14.050 7.156 1.00 91.56 192 PRO A C 1
ATOM 1509 O O . PRO A 1 192 ? -6.058 -13.277 6.590 1.00 91.56 192 PRO A O 1
ATOM 1512 N N . ARG A 1 193 ? -5.446 -15.378 7.037 1.00 94.44 193 ARG A N 1
ATOM 1513 C CA . ARG A 1 193 ? -6.452 -15.994 6.151 1.00 94.44 193 ARG A CA 1
ATOM 1514 C C . ARG A 1 193 ? -7.884 -15.515 6.423 1.00 94.44 193 ARG A C 1
ATOM 1516 O O . ARG A 1 193 ? -8.687 -15.421 5.494 1.00 94.44 193 ARG A O 1
ATOM 1523 N N . ARG A 1 194 ? -8.216 -15.150 7.668 1.00 92.56 194 ARG A N 1
ATOM 1524 C CA . ARG A 1 194 ? -9.531 -14.564 7.993 1.00 92.56 194 ARG A CA 1
ATOM 1525 C C . ARG A 1 194 ? -9.746 -13.210 7.308 1.00 92.56 194 ARG A C 1
ATOM 1527 O O . ARG A 1 194 ? -10.865 -12.924 6.896 1.00 92.56 194 ARG A O 1
ATOM 1534 N N . GLY A 1 195 ? -8.688 -12.422 7.106 1.00 91.62 195 GLY A N 1
ATOM 1535 C CA . GLY A 1 195 ? -8.730 -11.171 6.343 1.00 91.62 195 GLY A CA 1
ATOM 1536 C C . GLY A 1 195 ? -9.169 -11.377 4.889 1.00 91.62 195 GLY A C 1
ATOM 1537 O O . GLY A 1 195 ? -10.002 -10.624 4.387 1.00 91.62 195 GLY A O 1
ATOM 1538 N N . VAL A 1 196 ? -8.707 -12.455 4.242 1.00 93.31 196 VAL A N 1
ATOM 1539 C CA . VAL A 1 196 ? -9.146 -12.838 2.883 1.00 93.31 196 VAL A CA 1
ATOM 1540 C C . VAL A 1 196 ? -10.650 -13.122 2.853 1.00 93.31 196 VAL A C 1
ATOM 1542 O O . VAL A 1 196 ? -11.333 -12.738 1.903 1.00 93.31 196 VAL A O 1
ATOM 1545 N N . GLY A 1 197 ? -11.178 -13.770 3.897 1.00 93.00 197 GLY A N 1
ATOM 1546 C CA . GLY A 1 197 ? -12.612 -14.031 4.046 1.00 93.00 197 GLY A CA 1
ATOM 1547 C C . GLY A 1 197 ? -13.439 -12.753 4.200 1.00 93.00 197 GLY A C 1
ATOM 1548 O O . GLY A 1 197 ? -14.500 -12.644 3.594 1.00 93.00 197 GLY A O 1
ATOM 1549 N N . LEU A 1 198 ? -12.926 -11.768 4.944 1.00 92.00 198 LEU A N 1
ATOM 1550 C CA . LEU A 1 198 ? -13.609 -10.493 5.197 1.00 92.00 198 LEU A CA 1
ATOM 1551 C C . LEU A 1 198 ? -13.711 -9.607 3.948 1.00 92.00 198 LEU A C 1
ATOM 1553 O O . LEU A 1 198 ? -14.730 -8.954 3.737 1.00 92.00 198 LEU A O 1
ATOM 1557 N N . VAL A 1 199 ? -12.671 -9.578 3.111 1.00 90.81 199 VAL A N 1
ATOM 1558 C CA . VAL A 1 199 ? -12.680 -8.798 1.857 1.00 90.81 199 VAL A CA 1
ATOM 1559 C C . VAL A 1 199 ? -13.347 -9.578 0.718 1.00 90.81 199 VAL A C 1
ATOM 1561 O O . VAL A 1 199 ? -14.027 -9.001 -0.132 1.00 90.81 199 VAL A O 1
ATOM 1564 N N . GLY A 1 200 ? -13.174 -10.900 0.711 1.00 93.88 200 GLY A N 1
ATOM 1565 C CA . GLY A 1 200 ? -13.622 -11.809 -0.335 1.00 93.88 200 GLY A CA 1
ATOM 1566 C C . GLY A 1 200 ? -12.513 -12.111 -1.344 1.00 93.88 200 GLY A C 1
ATOM 1567 O O . GLY A 1 200 ? -12.086 -11.245 -2.108 1.00 93.88 200 GLY A O 1
ATOM 1568 N N . ARG A 1 201 ? -12.099 -13.383 -1.411 1.00 94.38 201 ARG A N 1
ATOM 1569 C CA . ARG A 1 201 ? -11.007 -13.870 -2.279 1.00 94.38 201 ARG A CA 1
ATOM 1570 C C . ARG A 1 201 ? -11.166 -13.464 -3.746 1.00 94.38 201 ARG A C 1
ATOM 1572 O O . ARG A 1 201 ? -10.212 -12.993 -4.354 1.00 94.38 201 ARG A O 1
ATOM 1579 N N . ARG A 1 202 ? -12.372 -13.616 -4.309 1.00 94.75 202 ARG A N 1
ATOM 1580 C CA . ARG A 1 202 ? -12.658 -13.258 -5.710 1.00 94.75 202 ARG A CA 1
ATOM 1581 C C . ARG A 1 202 ? -12.439 -11.767 -5.967 1.00 94.75 202 ARG A C 1
ATOM 1583 O O . ARG A 1 202 ? -11.870 -11.414 -6.989 1.00 94.75 202 ARG A O 1
ATOM 1590 N N . LYS A 1 203 ? -12.858 -10.904 -5.035 1.00 90.56 203 LYS A N 1
ATOM 1591 C CA . LYS A 1 203 ? -12.663 -9.454 -5.156 1.00 90.56 203 LYS A CA 1
ATOM 1592 C C . LYS A 1 203 ? -11.179 -9.118 -5.127 1.00 90.56 203 LYS A C 1
ATOM 1594 O O . LYS A 1 203 ? -10.733 -8.403 -6.011 1.00 90.56 203 LYS A O 1
ATOM 1599 N N . ILE A 1 204 ? -10.428 -9.673 -4.172 1.00 91.62 204 ILE A N 1
ATOM 1600 C CA . ILE A 1 204 ? -8.978 -9.455 -4.084 1.00 91.62 204 ILE A CA 1
ATOM 1601 C C . ILE A 1 204 ? -8.298 -9.834 -5.404 1.00 91.62 204 ILE A C 1
ATOM 1603 O O . ILE A 1 204 ? -7.588 -9.005 -5.953 1.00 91.62 204 ILE A O 1
ATOM 1607 N N . LEU A 1 205 ? -8.570 -11.032 -5.936 1.00 94.00 205 LEU A N 1
ATOM 1608 C CA . LEU A 1 205 ? -7.962 -11.516 -7.181 1.00 94.00 205 LEU A CA 1
ATOM 1609 C C . LEU A 1 205 ? -8.306 -10.649 -8.399 1.00 94.00 205 LEU A C 1
ATOM 1611 O O . LEU A 1 205 ? -7.422 -10.334 -9.191 1.00 94.00 205 LEU A O 1
ATOM 1615 N N . ILE A 1 206 ? -9.577 -10.258 -8.552 1.00 93.44 206 ILE A N 1
ATOM 1616 C CA . ILE A 1 206 ? -10.005 -9.394 -9.662 1.00 93.44 206 ILE A CA 1
ATOM 1617 C C . ILE A 1 206 ? -9.319 -8.034 -9.552 1.00 93.44 206 ILE A C 1
ATOM 1619 O O . ILE A 1 206 ? -8.717 -7.582 -10.519 1.00 93.44 206 ILE A O 1
ATOM 1623 N N . TRP A 1 207 ? -9.365 -7.398 -8.379 1.00 89.06 207 TRP A N 1
ATOM 1624 C CA . TRP A 1 207 ? -8.744 -6.089 -8.188 1.00 89.06 207 TRP A CA 1
ATOM 1625 C C . TRP A 1 207 ? -7.231 -6.151 -8.375 1.00 89.06 207 TRP A C 1
ATOM 1627 O O . TRP A 1 207 ? -6.687 -5.301 -9.065 1.00 89.06 207 TRP A O 1
ATOM 1637 N N . SER A 1 208 ? -6.551 -7.170 -7.848 1.00 90.75 208 SER A N 1
ATOM 1638 C CA . SER A 1 208 ? -5.111 -7.320 -8.049 1.00 90.75 208 SER A CA 1
ATOM 1639 C C . SER A 1 208 ? -4.756 -7.518 -9.520 1.00 90.75 208 SER A C 1
ATOM 1641 O O . SER A 1 208 ? -3.823 -6.887 -9.999 1.00 90.75 208 SER A O 1
ATOM 1643 N N . ALA A 1 209 ? -5.517 -8.339 -10.253 1.00 92.88 209 ALA A N 1
ATOM 1644 C CA . ALA A 1 209 ? -5.291 -8.562 -11.679 1.00 92.88 209 ALA A CA 1
ATOM 1645 C C . ALA A 1 209 ? -5.541 -7.293 -12.506 1.00 92.88 209 ALA A C 1
ATOM 1647 O O . ALA A 1 209 ? -4.738 -6.970 -13.374 1.00 92.88 209 ALA A O 1
ATOM 1648 N N . VAL A 1 210 ? -6.611 -6.546 -12.211 1.00 90.69 210 VAL A N 1
ATOM 1649 C CA . VAL A 1 210 ? -6.916 -5.272 -12.881 1.00 90.69 210 VAL A CA 1
ATOM 1650 C C . VAL A 1 210 ? -5.825 -4.239 -12.613 1.00 90.69 210 VAL A C 1
ATOM 1652 O O . VAL A 1 210 ? -5.375 -3.586 -13.547 1.00 90.69 210 VAL A O 1
ATOM 1655 N N . LEU A 1 211 ? -5.378 -4.105 -11.361 1.00 89.50 211 LEU A N 1
ATOM 1656 C CA . LEU A 1 211 ? -4.329 -3.154 -10.991 1.00 89.50 211 LEU A CA 1
ATOM 1657 C C . LEU A 1 211 ? -2.998 -3.505 -11.656 1.00 89.50 211 LEU A C 1
ATOM 1659 O O . LEU A 1 211 ? -2.426 -2.641 -12.306 1.00 89.50 211 LEU A O 1
ATOM 1663 N N . MET A 1 212 ? -2.548 -4.760 -11.542 1.00 91.25 212 MET A N 1
ATOM 1664 C CA . MET A 1 212 ? -1.306 -5.232 -12.167 1.00 91.25 212 MET A CA 1
ATOM 1665 C C . MET A 1 212 ? -1.361 -5.138 -13.693 1.00 91.25 212 MET A C 1
ATOM 1667 O O . MET A 1 212 ? -0.396 -4.707 -14.312 1.00 91.25 212 MET A O 1
ATOM 1671 N N . GLY A 1 213 ? -2.488 -5.513 -14.305 1.00 91.25 213 GLY A N 1
ATOM 1672 C CA . GLY A 1 213 ? -2.683 -5.417 -15.749 1.00 91.25 213 GLY A CA 1
ATOM 1673 C C . GLY A 1 213 ? -2.629 -3.971 -16.230 1.00 91.25 213 GLY A C 1
ATOM 1674 O O . GLY A 1 213 ? -1.859 -3.664 -17.131 1.00 91.25 213 GLY A O 1
ATOM 1675 N N . ALA A 1 214 ? -3.375 -3.068 -15.587 1.00 88.31 214 ALA A N 1
ATOM 1676 C CA . ALA A 1 214 ? -3.379 -1.652 -15.946 1.00 88.31 214 ALA A CA 1
ATOM 1677 C C . ALA A 1 214 ? -1.979 -1.033 -15.832 1.00 88.31 214 ALA A C 1
ATOM 1679 O O . ALA A 1 214 ? -1.518 -0.386 -16.770 1.00 88.31 214 ALA A O 1
ATOM 1680 N N . THR A 1 215 ? -1.278 -1.256 -14.716 1.00 86.69 215 THR A N 1
ATOM 1681 C CA . THR A 1 215 ? 0.061 -0.690 -14.504 1.00 86.69 215 THR A CA 1
ATOM 1682 C C . THR A 1 215 ? 1.107 -1.302 -15.435 1.00 86.69 215 THR A C 1
ATOM 1684 O O . THR A 1 215 ? 1.941 -0.564 -15.955 1.00 86.69 215 THR A O 1
ATOM 1687 N N . ALA A 1 216 ? 1.043 -2.604 -15.724 1.00 90.12 216 ALA A N 1
ATOM 1688 C CA . ALA A 1 216 ? 1.933 -3.249 -16.688 1.00 90.12 216 ALA A CA 1
ATOM 1689 C C . ALA A 1 216 ? 1.682 -2.790 -18.127 1.00 90.12 216 ALA A C 1
ATOM 1691 O O . ALA A 1 216 ? 2.640 -2.485 -18.829 1.00 90.12 216 ALA A O 1
ATOM 1692 N N . THR A 1 217 ? 0.423 -2.684 -18.568 1.00 89.25 217 THR A N 1
ATOM 1693 C CA . THR A 1 217 ? 0.095 -2.156 -19.903 1.00 89.25 217 THR A CA 1
ATOM 1694 C C . THR A 1 217 ? 0.627 -0.738 -20.069 1.00 89.25 217 THR A C 1
ATOM 1696 O O . THR A 1 217 ? 1.220 -0.424 -21.098 1.00 89.25 217 THR A O 1
ATOM 1699 N N . ILE A 1 218 ? 0.472 0.097 -19.039 1.00 85.38 218 ILE A N 1
ATOM 1700 C CA . ILE A 1 218 ? 1.019 1.452 -19.035 1.00 85.38 218 ILE A CA 1
ATOM 1701 C C . ILE A 1 218 ? 2.547 1.407 -19.134 1.00 85.38 218 ILE A C 1
ATOM 1703 O O . ILE A 1 218 ? 3.097 2.046 -20.018 1.00 85.38 218 ILE A O 1
ATOM 1707 N N . ARG A 1 219 ? 3.256 0.622 -18.313 1.00 86.12 219 ARG A N 1
ATOM 1708 C CA . ARG A 1 219 ? 4.728 0.524 -18.400 1.00 86.12 219 AR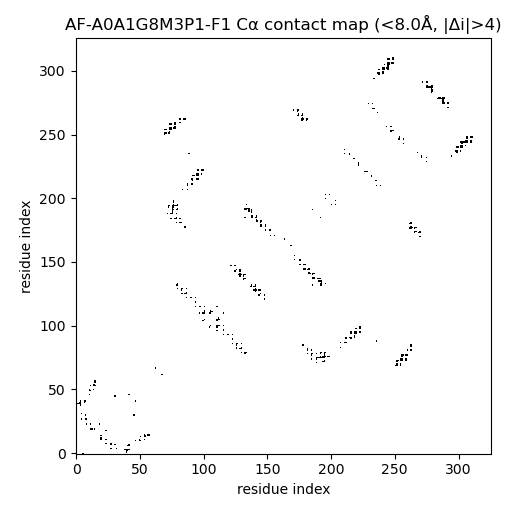G A CA 1
ATOM 1709 C C . ARG A 1 219 ? 5.215 0.015 -19.754 1.00 86.12 219 ARG A C 1
ATOM 1711 O O . ARG A 1 219 ? 6.169 0.562 -20.295 1.00 86.12 219 ARG A O 1
ATOM 1718 N N . LEU A 1 220 ? 4.551 -0.989 -20.321 1.00 88.06 220 LEU A N 1
ATOM 1719 C CA . LEU A 1 220 ? 4.891 -1.534 -21.636 1.00 88.06 220 LEU A CA 1
ATOM 1720 C C . LEU A 1 220 ? 4.733 -0.492 -22.736 1.00 88.06 220 LEU A C 1
ATOM 1722 O O . LEU A 1 220 ? 5.630 -0.351 -23.566 1.00 88.06 220 LEU A O 1
ATOM 1726 N N . TRP A 1 221 ? 3.640 0.276 -22.701 1.00 87.50 221 TRP A N 1
ATOM 1727 C CA . TRP A 1 221 ? 3.444 1.378 -23.633 1.00 87.50 221 TRP A CA 1
ATOM 1728 C C . TRP A 1 221 ? 4.635 2.355 -23.586 1.00 87.50 221 TRP A C 1
ATOM 1730 O O . TRP A 1 221 ? 5.069 2.789 -24.644 1.00 87.50 221 TRP A O 1
ATOM 1740 N N . ALA A 1 222 ? 5.253 2.572 -22.415 1.00 84.19 222 ALA A N 1
ATOM 1741 C CA . ALA A 1 222 ? 6.325 3.560 -22.168 1.00 84.19 222 ALA A CA 1
ATOM 1742 C C . ALA A 1 222 ? 7.593 3.194 -22.867 1.00 84.19 222 ALA A C 1
ATOM 1744 O O . ALA A 1 222 ? 8.215 3.998 -23.561 1.00 84.19 222 ALA A O 1
ATOM 1745 N N . VAL A 1 223 ? 7.939 1.933 -22.664 1.00 85.44 223 VAL A N 1
ATOM 1746 C CA . VAL A 1 223 ? 9.109 1.338 -23.263 1.00 85.44 223 VAL A CA 1
ATOM 1747 C C . VAL A 1 223 ? 8.957 1.397 -24.784 1.00 85.44 223 VAL A C 1
ATOM 1749 O O . VAL A 1 223 ? 9.895 1.793 -25.465 1.00 85.44 223 VAL A O 1
ATOM 1752 N N . THR A 1 224 ? 7.765 1.098 -25.319 1.00 86.62 224 THR A N 1
ATOM 1753 C CA . THR A 1 224 ? 7.528 1.082 -26.774 1.00 86.62 224 THR A CA 1
ATOM 1754 C C . THR A 1 224 ? 7.409 2.457 -27.431 1.00 86.62 224 THR A C 1
ATOM 1756 O O . THR A 1 224 ? 7.841 2.618 -28.567 1.00 86.62 224 THR A O 1
ATOM 1759 N N . SER A 1 225 ? 6.817 3.450 -26.766 1.00 85.62 225 SER A N 1
ATOM 1760 C CA . SER A 1 225 ? 6.594 4.784 -27.338 1.00 85.62 225 SER A CA 1
ATOM 1761 C C . SER A 1 225 ? 7.817 5.692 -27.230 1.00 85.62 225 SER A C 1
ATOM 1763 O O . SER A 1 225 ? 7.821 6.771 -27.820 1.00 85.62 225 SER A O 1
ATOM 1765 N N . GLY A 1 226 ? 8.820 5.306 -26.431 1.00 80.00 226 GLY A N 1
ATOM 1766 C CA . GLY A 1 226 ? 9.964 6.156 -26.100 1.00 80.00 226 GLY A CA 1
ATOM 1767 C C . GLY A 1 226 ? 9.575 7.428 -25.339 1.00 80.00 226 GLY A C 1
ATOM 1768 O O . GLY A 1 226 ? 10.396 8.332 -25.194 1.00 80.00 226 GLY A O 1
ATOM 1769 N N . SER A 1 227 ? 8.329 7.534 -24.864 1.00 72.69 227 SER A N 1
ATOM 1770 C CA . SER A 1 227 ? 7.853 8.720 -24.161 1.00 72.69 227 SER A CA 1
ATOM 1771 C C . SER A 1 227 ? 8.181 8.622 -22.675 1.00 72.69 227 SER A C 1
ATOM 1773 O O . SER A 1 227 ? 7.631 7.809 -21.940 1.00 72.69 227 SER A O 1
ATOM 1775 N N . ALA A 1 228 ? 9.040 9.526 -22.210 1.00 61.34 228 ALA A N 1
ATOM 1776 C CA . ALA A 1 228 ? 9.385 9.694 -20.798 1.00 61.34 228 ALA A CA 1
ATOM 1777 C C . ALA A 1 228 ? 8.277 10.398 -19.987 1.00 61.34 228 ALA A C 1
ATOM 1779 O O . ALA A 1 228 ? 8.562 11.097 -19.016 1.00 61.34 228 ALA A O 1
ATOM 1780 N N . LEU A 1 229 ? 7.009 10.300 -20.404 1.00 59.69 229 LEU A N 1
ATOM 1781 C CA . LEU A 1 229 ? 5.939 11.057 -19.762 1.00 59.69 229 LEU A CA 1
ATOM 1782 C C . LEU A 1 229 ? 5.786 10.586 -18.307 1.00 59.69 229 LEU A C 1
ATOM 1784 O O . LEU A 1 229 ? 5.361 9.473 -18.028 1.00 59.69 229 LEU A O 1
ATOM 1788 N N . LEU A 1 230 ? 6.070 11.491 -17.370 1.00 62.59 230 LEU A N 1
ATOM 1789 C CA . LEU A 1 230 ? 5.960 11.301 -15.917 1.00 62.59 230 LEU A CA 1
ATOM 1790 C C . LEU A 1 230 ? 4.535 10.981 -15.439 1.00 62.59 230 LEU A C 1
ATOM 1792 O O . LEU A 1 230 ? 4.324 10.686 -14.266 1.00 62.59 230 LEU A O 1
ATOM 1796 N N . LEU A 1 231 ? 3.538 11.023 -16.332 1.00 62.03 231 LEU A N 1
ATOM 1797 C CA . LEU A 1 231 ? 2.128 10.821 -15.998 1.00 62.03 231 LEU A CA 1
ATOM 1798 C C . LEU A 1 231 ? 1.820 9.419 -15.416 1.00 62.03 231 LEU A C 1
ATOM 1800 O O . LEU A 1 231 ? 0.717 9.169 -14.937 1.00 62.03 231 LEU A O 1
ATOM 1804 N N . TRP A 1 232 ? 2.767 8.484 -15.503 1.00 67.31 232 TRP A N 1
ATOM 1805 C CA . TRP A 1 232 ? 2.506 7.046 -15.441 1.00 67.31 232 TRP A CA 1
ATOM 1806 C C . TRP A 1 232 ? 2.781 6.496 -14.044 1.00 67.31 232 TRP A C 1
ATOM 1808 O O . TRP A 1 232 ? 2.096 5.577 -13.596 1.00 67.31 232 TRP A O 1
ATOM 1818 N N . GLU A 1 233 ? 3.679 7.162 -13.312 1.00 67.81 233 GLU A N 1
ATOM 1819 C CA . GLU A 1 233 ? 3.886 6.997 -11.867 1.00 67.81 233 GLU A CA 1
ATOM 1820 C C . GLU A 1 233 ? 2.627 7.364 -11.059 1.00 67.81 233 GLU A C 1
ATOM 1822 O O . GLU A 1 233 ? 2.444 6.946 -9.916 1.00 67.81 233 GLU A O 1
ATOM 1827 N N . TRP A 1 234 ? 1.708 8.124 -11.662 1.00 71.19 234 TRP A N 1
ATOM 1828 C CA . TRP A 1 234 ? 0.528 8.661 -10.990 1.00 71.19 234 TRP A CA 1
ATOM 1829 C C . TRP A 1 234 ? -0.713 7.775 -11.070 1.00 71.19 234 TRP A C 1
ATOM 1831 O O . TRP A 1 234 ? -1.618 7.899 -10.240 1.00 71.19 234 TRP A O 1
ATOM 1841 N N . VAL A 1 235 ? -0.776 6.849 -12.028 1.00 73.50 235 VAL A N 1
ATOM 1842 C CA . VAL A 1 235 ? -1.925 5.941 -12.171 1.00 73.50 235 VAL A CA 1
ATOM 1843 C C . VAL A 1 235 ? -2.106 5.027 -10.947 1.00 73.50 235 VAL A C 1
ATOM 1845 O O . VAL A 1 235 ? -3.238 4.919 -10.458 1.00 73.50 235 VAL A O 1
ATOM 1848 N N . PRO A 1 236 ? -1.038 4.446 -10.359 1.00 70.88 236 PRO A N 1
ATOM 1849 C CA . PRO A 1 236 ? -1.138 3.729 -9.090 1.00 70.88 236 PRO A CA 1
ATOM 1850 C C . PRO A 1 236 ? -1.722 4.582 -7.953 1.00 70.88 236 PRO A C 1
ATOM 1852 O O . PRO A 1 236 ? -2.491 4.062 -7.141 1.00 70.88 236 PRO A O 1
ATOM 1855 N N . LEU A 1 237 ? -1.429 5.891 -7.908 1.00 72.25 237 LEU A N 1
ATOM 1856 C CA . LEU A 1 237 ? -1.967 6.798 -6.885 1.00 72.25 237 LEU A CA 1
ATOM 1857 C C . LEU A 1 237 ? -3.470 7.001 -7.031 1.00 72.25 237 LEU A C 1
ATOM 1859 O O . LEU A 1 237 ? -4.200 6.897 -6.045 1.00 72.25 237 LEU A O 1
ATOM 1863 N N . GLY A 1 238 ? -3.941 7.252 -8.254 1.00 77.56 238 GLY A N 1
ATOM 1864 C CA . GLY A 1 238 ? -5.367 7.418 -8.534 1.00 77.56 238 GLY A CA 1
ATOM 1865 C C . GLY A 1 238 ? -6.164 6.161 -8.180 1.00 77.56 238 GLY A C 1
ATOM 1866 O O . GLY A 1 238 ? -7.179 6.233 -7.488 1.00 77.56 238 GLY A O 1
ATOM 1867 N N . LEU A 1 239 ? -5.660 4.989 -8.571 1.00 74.56 239 LEU A N 1
ATOM 1868 C CA . LEU A 1 239 ? -6.290 3.705 -8.258 1.00 74.56 239 LEU A CA 1
ATOM 1869 C C . LEU A 1 239 ? -6.294 3.416 -6.750 1.00 74.56 239 LEU A C 1
ATOM 1871 O O . LEU A 1 239 ? -7.319 3.009 -6.196 1.00 74.56 239 LEU A O 1
ATOM 1875 N N . THR A 1 240 ? -5.184 3.699 -6.066 1.00 74.50 240 THR A N 1
ATOM 1876 C CA . THR A 1 240 ? -5.083 3.580 -4.605 1.00 74.50 240 THR A CA 1
ATOM 1877 C C . THR A 1 240 ? -6.070 4.512 -3.904 1.00 74.50 240 THR A C 1
ATOM 1879 O O . THR A 1 240 ? -6.767 4.089 -2.981 1.00 74.50 240 THR A O 1
ATOM 1882 N N . ALA A 1 241 ? -6.201 5.757 -4.367 1.00 77.31 241 ALA A N 1
ATOM 1883 C CA . ALA A 1 241 ? -7.146 6.727 -3.824 1.00 77.31 241 ALA A CA 1
ATOM 1884 C C . ALA A 1 241 ? -8.603 6.255 -3.954 1.00 77.31 241 ALA A C 1
ATOM 1886 O O . ALA A 1 241 ? -9.368 6.356 -2.991 1.00 77.31 241 ALA A O 1
ATOM 1887 N N . ILE A 1 242 ? -8.978 5.674 -5.100 1.00 79.50 242 ILE A N 1
ATOM 1888 C CA . ILE A 1 242 ? -10.314 5.096 -5.318 1.00 79.50 242 ILE A CA 1
ATOM 1889 C C . ILE A 1 242 ? -10.561 3.941 -4.339 1.00 79.50 242 ILE A C 1
ATOM 1891 O O . ILE A 1 242 ? -11.596 3.896 -3.670 1.00 79.50 242 ILE A O 1
ATOM 1895 N N . ILE A 1 243 ? -9.602 3.023 -4.198 1.00 78.31 243 ILE A N 1
ATOM 1896 C CA . ILE A 1 243 ? -9.726 1.858 -3.310 1.00 78.31 243 ILE A CA 1
ATOM 1897 C C . ILE A 1 243 ? -9.835 2.289 -1.846 1.00 78.31 243 ILE A C 1
ATOM 1899 O O . ILE A 1 243 ? -10.733 1.830 -1.136 1.00 78.31 243 ILE A O 1
ATOM 1903 N N . CYS A 1 244 ? -8.982 3.213 -1.403 1.00 78.69 244 CYS A N 1
ATOM 1904 C CA . CYS A 1 244 ? -9.041 3.787 -0.063 1.00 78.69 244 CYS A CA 1
ATOM 1905 C C . CYS A 1 244 ? -10.376 4.510 0.175 1.00 78.69 244 CYS A C 1
ATOM 1907 O O . CYS A 1 244 ? -10.990 4.333 1.228 1.00 78.69 244 CYS A O 1
ATOM 1909 N N . GLY A 1 245 ? -10.881 5.259 -0.808 1.00 78.06 245 GLY A N 1
ATOM 1910 C CA . GLY A 1 245 ? -12.178 5.930 -0.719 1.00 78.06 245 GLY A CA 1
ATOM 1911 C C . GLY A 1 245 ? -13.338 4.942 -0.561 1.00 78.06 245 GLY A C 1
ATOM 1912 O O . GLY A 1 245 ? -14.205 5.132 0.291 1.00 78.06 245 GLY A O 1
ATOM 1913 N N . MET A 1 246 ? -13.326 3.836 -1.313 1.00 78.69 246 MET A N 1
ATOM 1914 C CA . MET A 1 246 ? -14.326 2.769 -1.183 1.00 78.69 246 MET A CA 1
ATOM 1915 C C . MET A 1 246 ? -14.223 2.027 0.157 1.00 78.69 246 MET A C 1
ATOM 1917 O O . MET A 1 246 ? -15.244 1.715 0.774 1.00 78.69 246 MET A O 1
ATOM 1921 N N . ALA A 1 247 ? -13.006 1.747 0.629 1.00 81.69 247 ALA A N 1
ATOM 1922 C CA . ALA A 1 247 ? -12.776 1.047 1.889 1.00 81.69 247 ALA A CA 1
ATOM 1923 C C . ALA A 1 247 ? -13.158 1.906 3.111 1.00 81.69 247 ALA A C 1
ATOM 1925 O O . ALA A 1 247 ? -13.676 1.373 4.099 1.00 81.69 247 ALA A O 1
ATOM 1926 N N . ALA A 1 248 ? -13.019 3.234 3.033 1.00 83.75 248 ALA A N 1
ATOM 1927 C CA . ALA A 1 248 ? -13.389 4.166 4.102 1.00 83.75 248 ALA A CA 1
ATOM 1928 C C . ALA A 1 248 ? -14.886 4.124 4.487 1.00 83.75 248 ALA A C 1
ATOM 1930 O O . ALA A 1 248 ? -15.274 4.604 5.556 1.00 83.75 248 ALA A O 1
ATOM 1931 N N . ARG A 1 249 ? -15.729 3.492 3.663 1.00 81.19 249 ARG A N 1
ATOM 1932 C CA . ARG A 1 249 ? -17.169 3.320 3.897 1.00 81.19 249 ARG A CA 1
ATOM 1933 C C . ARG A 1 249 ? -17.489 2.456 5.118 1.00 81.19 249 ARG A C 1
ATOM 1935 O O . ARG A 1 249 ? -18.506 2.662 5.775 1.00 81.19 249 ARG A O 1
ATOM 1942 N N . SER A 1 250 ? -16.629 1.489 5.436 1.00 83.69 250 SER A N 1
ATOM 1943 C CA . SER A 1 250 ? -16.831 0.588 6.575 1.00 83.69 250 SER A CA 1
ATOM 1944 C C . SER A 1 250 ? -15.929 0.975 7.757 1.00 83.69 250 SER A C 1
ATOM 1946 O O . SER A 1 250 ? -14.812 1.461 7.564 1.00 83.69 250 SER A O 1
ATOM 1948 N N . PRO A 1 251 ? -16.368 0.768 9.013 1.00 83.81 251 PRO A N 1
ATOM 1949 C CA . PRO A 1 251 ? -15.513 0.988 10.182 1.00 83.81 251 PRO A CA 1
ATOM 1950 C C . PRO A 1 251 ? -14.295 0.049 10.194 1.00 83.81 251 PRO A C 1
ATOM 1952 O O . PRO A 1 251 ? -13.272 0.381 10.790 1.00 83.81 251 PRO A O 1
ATOM 1955 N N . LEU A 1 252 ? -14.389 -1.106 9.531 1.00 88.50 252 LEU A N 1
ATOM 1956 C CA . LEU A 1 252 ? -13.270 -2.018 9.321 1.00 88.50 252 LEU A CA 1
ATOM 1957 C C . LEU A 1 252 ? -12.278 -1.461 8.293 1.00 88.50 252 LEU A C 1
ATOM 1959 O O . LEU A 1 252 ? -11.077 -1.433 8.549 1.00 88.50 252 LEU A O 1
ATOM 1963 N N . GLY A 1 253 ? -12.769 -0.972 7.155 1.00 87.38 253 GLY A N 1
ATOM 1964 C CA . GLY A 1 253 ? -11.918 -0.445 6.094 1.00 87.38 253 GLY A CA 1
ATOM 1965 C C . GLY A 1 253 ? -11.194 0.837 6.502 1.00 87.38 253 GLY A C 1
ATOM 1966 O O . GLY A 1 253 ? -10.004 0.942 6.243 1.00 87.38 253 GLY A O 1
ATOM 1967 N N . ARG A 1 254 ? -11.824 1.740 7.270 1.00 87.38 254 ARG A N 1
ATOM 1968 C CA . ARG A 1 254 ? -11.129 2.911 7.857 1.00 87.38 254 ARG A CA 1
ATOM 1969 C C . ARG A 1 254 ? -9.929 2.518 8.713 1.00 87.38 254 ARG A C 1
ATOM 1971 O O . ARG A 1 254 ? -8.846 3.065 8.545 1.00 87.38 254 ARG A O 1
ATOM 1978 N N . ARG A 1 255 ? -10.112 1.546 9.609 1.00 90.19 255 ARG A N 1
ATOM 1979 C CA . ARG A 1 255 ? -9.027 1.037 10.460 1.00 90.19 255 ARG A CA 1
ATOM 1980 C C . ARG A 1 255 ? -7.964 0.304 9.641 1.00 90.19 255 ARG A C 1
ATOM 1982 O O . ARG A 1 255 ? -6.784 0.444 9.928 1.00 90.19 255 ARG A O 1
ATOM 1989 N N . SER A 1 256 ? -8.370 -0.427 8.603 1.00 90.31 256 SER A N 1
ATOM 1990 C CA . SER A 1 256 ? -7.439 -1.121 7.703 1.00 90.31 256 SER A CA 1
ATOM 1991 C C . SER A 1 256 ? -6.576 -0.125 6.923 1.00 90.31 256 SER A C 1
ATOM 1993 O O . SER A 1 256 ? -5.371 -0.313 6.841 1.00 90.31 256 SER A O 1
ATOM 1995 N N . ILE A 1 257 ? -7.163 0.973 6.429 1.00 89.50 257 ILE A N 1
ATOM 1996 C CA . ILE A 1 257 ? -6.427 2.070 5.779 1.00 89.50 257 ILE A CA 1
ATOM 1997 C C . ILE A 1 257 ? -5.437 2.703 6.757 1.00 89.50 257 ILE A C 1
ATOM 1999 O O . ILE A 1 257 ? -4.294 2.925 6.386 1.00 89.50 257 ILE A O 1
ATOM 2003 N N . MET A 1 258 ? -5.837 2.951 8.010 1.00 88.81 258 MET A N 1
ATOM 2004 C CA . MET A 1 258 ? -4.923 3.489 9.029 1.00 88.81 258 MET A CA 1
ATOM 2005 C C . MET A 1 258 ? -3.719 2.570 9.268 1.00 88.81 258 MET A C 1
ATOM 2007 O O . MET A 1 258 ? -2.604 3.058 9.410 1.00 88.81 258 MET A O 1
ATOM 2011 N N . LEU A 1 259 ? -3.928 1.251 9.278 1.00 90.00 259 LEU A N 1
ATOM 2012 C CA . LEU A 1 259 ? -2.847 0.272 9.436 1.00 90.00 259 LEU A CA 1
ATOM 2013 C C . LEU A 1 259 ? -1.987 0.114 8.176 1.00 90.00 259 LEU A C 1
ATOM 2015 O O . LEU A 1 259 ? -0.815 -0.222 8.289 1.00 90.00 259 LEU A O 1
ATOM 2019 N N . LEU A 1 260 ? -2.550 0.365 6.993 1.00 91.38 260 LEU A N 1
ATOM 2020 C CA . LEU A 1 260 ? -1.824 0.358 5.722 1.00 91.38 260 LEU A CA 1
ATOM 2021 C C . LEU A 1 260 ? -1.188 1.713 5.387 1.00 91.38 260 LEU A C 1
ATOM 2023 O O . LEU A 1 260 ? -0.416 1.796 4.437 1.00 91.38 260 LEU A O 1
ATOM 2027 N N . ALA A 1 261 ? -1.467 2.773 6.147 1.00 89.25 261 ALA A N 1
ATOM 2028 C CA . ALA A 1 261 ? -0.896 4.097 5.916 1.00 89.25 261 ALA A CA 1
ATOM 2029 C C . ALA A 1 261 ? 0.648 4.099 5.880 1.00 89.25 261 ALA A C 1
ATOM 2031 O O . ALA A 1 261 ? 1.189 4.724 4.971 1.00 89.25 261 ALA A O 1
ATOM 2032 N N . PRO A 1 262 ? 1.373 3.365 6.754 1.00 89.38 262 PRO A N 1
ATOM 2033 C CA . PRO A 1 262 ? 2.833 3.258 6.675 1.00 89.38 262 PRO A CA 1
ATOM 2034 C C . PRO A 1 262 ? 3.335 2.517 5.427 1.00 89.38 262 PRO A C 1
ATOM 2036 O O . PRO A 1 262 ? 4.508 2.627 5.101 1.00 89.38 262 PRO A O 1
ATOM 2039 N N . VAL A 1 263 ? 2.465 1.768 4.739 1.00 88.69 263 VAL A N 1
ATOM 2040 C CA . VAL A 1 263 ? 2.778 1.087 3.473 1.00 88.69 263 VAL A CA 1
ATOM 2041 C C . VAL A 1 263 ? 2.506 2.015 2.291 1.00 88.69 263 VAL A C 1
ATOM 2043 O O . VAL A 1 263 ? 3.350 2.181 1.421 1.00 88.69 263 VAL A O 1
ATOM 2046 N N . PHE A 1 264 ? 1.342 2.665 2.264 1.00 85.69 264 PHE A N 1
ATOM 2047 C CA . PHE A 1 264 ? 0.953 3.515 1.139 1.00 85.69 264 PHE A CA 1
ATOM 2048 C C . PHE A 1 264 ? 1.669 4.862 1.120 1.00 85.69 264 PHE A C 1
ATOM 2050 O O . PHE A 1 264 ? 2.086 5.308 0.056 1.00 85.69 264 PHE A O 1
ATOM 2057 N N . LEU A 1 265 ? 1.794 5.533 2.268 1.00 85.12 265 LEU A N 1
ATOM 2058 C CA . LEU A 1 265 ? 2.301 6.903 2.315 1.00 85.12 265 LEU A CA 1
ATOM 2059 C C . LEU A 1 265 ? 3.732 7.022 1.765 1.00 85.12 265 LEU A C 1
ATOM 2061 O O . LEU A 1 265 ? 3.958 7.933 0.971 1.00 85.12 265 LEU A O 1
ATOM 2065 N N . PRO A 1 266 ? 4.680 6.124 2.096 1.00 85.44 266 PRO A N 1
ATOM 2066 C CA . PRO A 1 266 ? 6.025 6.206 1.537 1.00 85.44 266 PRO A CA 1
ATOM 2067 C C . PRO A 1 266 ? 6.070 5.867 0.053 1.00 85.44 266 PRO A C 1
ATOM 2069 O O . PRO A 1 266 ? 6.817 6.511 -0.669 1.00 85.44 266 PRO A O 1
ATOM 2072 N N . VAL A 1 267 ? 5.237 4.936 -0.427 1.00 81.19 267 VAL A N 1
ATOM 2073 C CA . VAL A 1 267 ? 5.103 4.635 -1.865 1.00 81.19 267 VAL A CA 1
ATOM 2074 C C . VAL A 1 267 ? 4.619 5.870 -2.630 1.00 81.19 267 VAL A C 1
ATOM 2076 O O . VAL A 1 267 ? 5.153 6.216 -3.679 1.00 81.19 267 VAL A O 1
ATOM 2079 N N . VAL A 1 268 ? 3.643 6.596 -2.077 1.00 82.12 268 VAL A N 1
ATOM 2080 C CA . VAL A 1 268 ? 3.183 7.858 -2.671 1.00 82.12 268 VAL A CA 1
ATOM 2081 C C . VAL A 1 268 ? 4.273 8.921 -2.623 1.00 82.12 268 VAL A C 1
ATOM 2083 O O . VAL A 1 268 ? 4.512 9.605 -3.614 1.00 82.12 268 VAL A O 1
ATOM 2086 N N . LEU A 1 269 ? 4.932 9.072 -1.475 1.00 83.12 269 LEU A N 1
ATOM 2087 C CA . LEU A 1 269 ? 5.931 10.113 -1.282 1.00 83.12 269 LEU A CA 1
ATOM 2088 C C . LEU A 1 269 ? 7.171 9.878 -2.145 1.00 83.12 269 LEU A C 1
ATOM 2090 O O . LEU A 1 269 ? 7.693 10.831 -2.705 1.00 83.12 269 LEU A O 1
ATOM 2094 N N . THR A 1 270 ? 7.616 8.631 -2.291 1.00 80.38 270 THR A N 1
ATOM 2095 C CA . THR A 1 270 ? 8.733 8.265 -3.172 1.00 80.38 270 THR A CA 1
ATOM 2096 C C . THR A 1 270 ? 8.393 8.541 -4.629 1.00 80.38 270 THR A C 1
ATOM 2098 O O . THR A 1 270 ? 9.197 9.179 -5.295 1.00 80.38 270 THR A O 1
ATOM 2101 N N . ALA A 1 271 ? 7.187 8.201 -5.098 1.00 77.38 271 ALA A N 1
ATOM 2102 C CA . ALA A 1 271 ? 6.734 8.579 -6.439 1.00 77.38 271 ALA A CA 1
ATOM 2103 C C . ALA A 1 271 ? 6.718 10.109 -6.634 1.00 77.38 271 ALA A C 1
ATOM 2105 O O . ALA A 1 271 ? 7.225 10.620 -7.629 1.00 77.38 271 ALA A O 1
ATOM 2106 N N . VAL A 1 272 ? 6.203 10.859 -5.651 1.00 79.50 272 VAL A N 1
ATOM 2107 C CA . VAL A 1 272 ? 6.173 12.332 -5.680 1.00 79.50 272 VAL A CA 1
ATOM 2108 C C . VAL A 1 272 ? 7.577 12.932 -5.722 1.00 79.50 272 VAL A C 1
ATOM 2110 O O . VAL A 1 272 ? 7.850 13.798 -6.552 1.00 79.50 272 VAL A O 1
ATOM 2113 N N . VAL A 1 273 ? 8.467 12.476 -4.840 1.00 80.75 273 VAL A N 1
ATOM 2114 C CA . VAL A 1 273 ? 9.854 12.946 -4.758 1.00 80.75 273 VAL A CA 1
ATOM 2115 C C . VAL A 1 273 ? 10.611 12.584 -6.027 1.00 80.75 273 VAL A C 1
ATOM 2117 O O . VAL A 1 273 ? 11.329 13.428 -6.550 1.00 80.75 273 VAL A O 1
ATOM 2120 N N . PHE A 1 274 ? 10.415 11.375 -6.554 1.00 78.31 274 PHE A N 1
ATOM 2121 C CA . PHE A 1 274 ? 11.035 10.927 -7.794 1.00 78.31 274 PHE A CA 1
ATOM 2122 C C . PHE A 1 274 ? 10.634 11.822 -8.968 1.00 78.31 274 PHE A C 1
ATOM 2124 O O . PHE A 1 274 ? 11.505 12.343 -9.660 1.00 78.31 274 PHE A O 1
ATOM 2131 N N . VAL A 1 275 ? 9.335 12.090 -9.146 1.00 75.81 275 VAL A N 1
ATOM 2132 C CA . VAL A 1 275 ? 8.855 12.969 -10.223 1.00 75.81 275 VAL A CA 1
ATOM 2133 C C . VAL A 1 275 ? 9.360 14.401 -10.049 1.00 75.81 275 VAL A C 1
ATOM 2135 O O . VAL A 1 275 ? 9.829 15.010 -11.014 1.00 75.81 275 VAL A O 1
ATOM 2138 N N . ALA A 1 276 ? 9.310 14.939 -8.828 1.00 77.00 276 ALA A N 1
ATOM 2139 C CA . ALA A 1 276 ? 9.803 16.282 -8.538 1.00 77.00 276 ALA A CA 1
ATOM 2140 C C . ALA A 1 276 ? 11.309 16.411 -8.825 1.00 77.00 276 ALA A C 1
ATOM 2142 O O . ALA A 1 276 ? 11.733 17.368 -9.472 1.00 77.00 276 ALA A O 1
ATOM 2143 N N . MET A 1 277 ? 12.103 15.429 -8.390 1.00 78.94 277 MET A N 1
ATOM 2144 C CA . MET A 1 277 ? 13.551 15.392 -8.588 1.00 78.94 277 MET A CA 1
ATOM 2145 C C . MET A 1 277 ? 13.916 15.228 -10.064 1.00 78.94 277 MET A C 1
ATOM 2147 O O . MET A 1 277 ? 14.763 15.966 -10.561 1.00 78.94 277 MET A O 1
ATOM 2151 N N . TRP A 1 278 ? 13.265 14.303 -10.776 1.00 76.44 278 TRP A N 1
ATOM 2152 C CA . TRP A 1 278 ? 13.529 14.063 -12.194 1.00 76.44 278 TRP A CA 1
ATOM 2153 C C . TRP A 1 278 ? 13.229 15.296 -13.042 1.00 76.44 278 TRP A C 1
ATOM 2155 O O . TRP A 1 278 ? 14.053 15.705 -13.852 1.00 76.44 278 TRP A O 1
ATOM 2165 N N . SER A 1 279 ? 12.080 15.932 -12.816 1.00 74.00 279 SER A N 1
ATOM 2166 C CA . SER A 1 279 ? 11.694 17.134 -13.561 1.00 74.00 279 SER A CA 1
ATOM 2167 C C . SER A 1 279 ? 12.647 18.298 -13.300 1.00 74.00 279 SER A C 1
ATOM 2169 O O . SER A 1 279 ? 13.016 19.024 -14.220 1.00 74.00 279 SER A O 1
ATOM 2171 N N . TRP A 1 280 ? 13.086 18.454 -12.047 1.00 76.56 280 TRP A N 1
ATOM 2172 C CA . TRP A 1 280 ? 14.077 19.463 -11.694 1.00 76.56 280 TRP A CA 1
ATOM 2173 C C . TRP A 1 280 ? 15.410 19.221 -12.412 1.00 76.56 280 TRP A C 1
ATOM 2175 O O . TRP A 1 280 ? 15.991 20.159 -12.949 1.00 76.56 280 TRP A O 1
ATOM 2185 N N . LEU A 1 281 ? 15.884 17.972 -12.453 1.00 78.25 281 LEU A N 1
ATOM 2186 C CA . LEU A 1 281 ? 17.150 17.613 -13.097 1.00 78.25 281 LEU A CA 1
ATOM 2187 C C . LEU A 1 281 ? 17.089 17.698 -14.628 1.00 78.25 281 LEU A C 1
ATOM 2189 O O . LEU A 1 281 ? 18.053 18.142 -15.242 1.00 78.25 281 LEU A O 1
ATOM 2193 N N . ALA A 1 282 ? 15.982 17.272 -15.239 1.00 76.81 282 ALA A N 1
ATOM 2194 C CA . ALA A 1 282 ? 15.841 17.220 -16.692 1.00 76.81 282 ALA A CA 1
ATOM 2195 C C . ALA A 1 282 ? 15.554 18.595 -17.314 1.00 76.81 282 ALA A C 1
ATOM 2197 O O . ALA A 1 282 ? 16.067 18.901 -18.387 1.00 76.81 282 ALA A O 1
ATOM 2198 N N . GLU A 1 283 ? 14.737 19.420 -16.654 1.00 77.44 283 GLU A N 1
ATOM 2199 C CA . GLU A 1 283 ? 14.204 20.654 -17.248 1.00 77.44 283 GLU A CA 1
ATOM 2200 C C . GLU A 1 283 ? 14.619 21.926 -16.494 1.00 77.44 283 GLU A C 1
ATOM 2202 O O . GLU A 1 283 ? 14.350 23.029 -16.969 1.00 77.44 283 GLU A O 1
ATOM 2207 N N . GLY A 1 284 ? 15.241 21.807 -15.313 1.00 76.25 284 GLY A N 1
ATOM 2208 C CA . GLY A 1 284 ? 15.598 22.957 -14.471 1.00 76.25 284 GLY A CA 1
ATOM 2209 C C . GLY A 1 284 ? 14.389 23.789 -14.030 1.00 76.25 284 GLY A C 1
ATOM 2210 O O . GLY A 1 284 ? 14.528 24.966 -13.700 1.00 76.25 284 GLY A O 1
ATOM 2211 N N . SER A 1 285 ? 13.186 23.213 -14.081 1.00 74.25 285 SER A N 1
ATOM 2212 C CA . SER A 1 285 ? 11.933 23.955 -14.032 1.00 74.25 285 SER A CA 1
ATOM 2213 C C . SER A 1 285 ? 11.081 23.569 -12.814 1.00 74.25 285 SER A C 1
ATOM 2215 O O . SER A 1 285 ? 11.068 22.437 -12.330 1.00 74.25 285 SER A O 1
ATOM 2217 N N . ILE A 1 286 ? 10.315 24.540 -12.304 1.00 80.38 286 ILE A N 1
ATOM 2218 C CA . ILE A 1 286 ? 9.358 24.350 -11.194 1.00 80.38 286 ILE A CA 1
ATOM 2219 C C . ILE A 1 286 ? 8.129 23.529 -11.650 1.00 80.38 286 ILE A C 1
ATOM 2221 O O . ILE A 1 286 ? 7.315 23.101 -10.827 1.00 80.38 286 ILE A O 1
ATOM 2225 N N . THR A 1 287 ? 7.981 23.272 -12.956 1.00 75.44 287 THR A N 1
ATOM 2226 C CA . THR A 1 287 ? 6.797 22.623 -13.542 1.00 75.44 287 THR A CA 1
ATOM 2227 C C . THR A 1 287 ? 6.568 21.230 -12.964 1.00 75.44 287 THR A C 1
ATOM 2229 O O . THR A 1 287 ? 5.428 20.902 -12.647 1.00 75.44 287 THR A O 1
ATOM 2232 N N . GLY A 1 288 ? 7.617 20.443 -12.721 1.00 70.75 288 GLY A N 1
ATOM 2233 C CA . GLY A 1 288 ? 7.485 19.106 -12.139 1.00 70.75 288 GLY A CA 1
ATOM 2234 C C . GLY A 1 288 ? 6.999 19.084 -10.698 1.00 70.75 288 GLY A C 1
ATOM 2235 O O . GLY A 1 288 ? 6.171 18.252 -10.328 1.00 70.75 288 GLY A O 1
ATOM 2236 N N . VAL A 1 289 ? 7.453 20.042 -9.885 1.00 75.31 289 VAL A N 1
ATOM 2237 C CA . VAL A 1 289 ? 6.949 20.212 -8.514 1.00 75.31 289 VAL A CA 1
ATOM 2238 C C . VAL A 1 289 ? 5.464 20.572 -8.555 1.00 75.31 289 VAL A C 1
ATOM 2240 O O . VAL A 1 289 ? 4.664 19.992 -7.823 1.00 75.31 289 VAL A O 1
ATOM 2243 N N . MET A 1 290 ? 5.070 21.473 -9.459 1.00 78.69 290 MET A N 1
ATOM 2244 C CA . MET A 1 290 ? 3.664 21.836 -9.649 1.00 78.69 290 MET A CA 1
ATOM 2245 C C . MET A 1 290 ? 2.826 20.652 -10.144 1.00 78.69 290 MET A C 1
ATOM 2247 O O . MET A 1 290 ? 1.734 20.431 -9.626 1.00 78.69 290 MET A O 1
ATOM 2251 N N . GLN A 1 291 ? 3.335 19.844 -11.078 1.00 73.50 291 GLN A N 1
ATOM 2252 C CA . GLN A 1 291 ? 2.668 18.623 -11.539 1.00 73.50 291 GLN A CA 1
ATOM 2253 C C . GLN A 1 291 ? 2.470 17.624 -10.395 1.00 73.50 291 GLN A C 1
ATOM 2255 O O . GLN A 1 291 ? 1.367 17.107 -10.220 1.00 73.50 291 GLN A O 1
ATOM 2260 N N . ALA A 1 292 ? 3.498 17.403 -9.574 1.00 73.69 292 ALA A N 1
ATOM 2261 C CA . ALA A 1 292 ? 3.412 16.518 -8.420 1.00 73.69 292 ALA A CA 1
ATOM 2262 C C . ALA A 1 292 ? 2.362 16.992 -7.400 1.00 73.69 292 ALA A C 1
ATOM 2264 O O . ALA A 1 292 ? 1.560 16.191 -6.914 1.00 73.69 292 ALA A O 1
ATOM 2265 N N . ILE A 1 293 ? 2.300 18.302 -7.132 1.00 80.62 293 ILE A N 1
ATOM 2266 C CA . ILE A 1 293 ? 1.271 18.901 -6.271 1.00 80.62 293 ILE A CA 1
ATOM 2267 C C . ILE A 1 293 ? -0.123 18.718 -6.879 1.00 80.62 293 ILE A C 1
ATOM 2269 O O . ILE A 1 293 ? -1.038 18.283 -6.181 1.00 80.62 293 ILE A O 1
ATOM 2273 N N . VAL A 1 294 ? -0.301 19.013 -8.171 1.00 81.81 294 VAL A N 1
ATOM 2274 C CA . VAL A 1 294 ? -1.594 18.877 -8.864 1.00 81.81 294 VAL A CA 1
ATOM 2275 C C . VAL A 1 294 ? -2.092 17.436 -8.809 1.00 81.81 294 VAL A C 1
ATOM 2277 O O . VAL A 1 294 ? -3.262 17.207 -8.500 1.00 81.81 294 VAL A O 1
ATOM 2280 N N . VAL A 1 295 ? -1.218 16.457 -9.037 1.00 73.81 295 VAL A N 1
ATOM 2281 C CA . VAL A 1 295 ? -1.584 15.040 -8.964 1.00 73.81 295 VAL A CA 1
ATOM 2282 C C . VAL A 1 295 ? -1.927 14.622 -7.542 1.00 73.81 295 VAL A C 1
ATOM 2284 O O . VAL A 1 295 ? -2.926 13.934 -7.337 1.00 73.81 295 VAL A O 1
ATOM 2287 N N . MET A 1 296 ? -1.144 15.046 -6.550 1.00 78.50 296 MET A N 1
ATOM 2288 C CA . MET A 1 296 ? -1.450 14.760 -5.151 1.00 78.50 296 MET A CA 1
ATOM 2289 C C . MET A 1 296 ? -2.820 15.340 -4.766 1.00 78.50 296 MET A C 1
ATOM 2291 O O . MET A 1 296 ? -3.642 14.644 -4.168 1.00 78.50 296 MET A O 1
ATOM 2295 N N . CYS A 1 297 ? -3.110 16.576 -5.177 1.00 82.06 297 CYS A N 1
ATOM 2296 C CA . CYS A 1 297 ? -4.416 17.206 -5.001 1.00 82.06 297 CYS A CA 1
ATOM 2297 C C . CYS A 1 297 ? -5.529 16.434 -5.723 1.00 82.06 297 CYS A C 1
ATOM 2299 O O . CYS A 1 297 ? -6.590 16.214 -5.139 1.00 82.06 297 CYS A O 1
ATOM 2301 N N . ALA A 1 298 ? -5.293 15.968 -6.952 1.00 80.12 298 ALA A N 1
ATOM 2302 C CA . ALA A 1 298 ? -6.250 15.160 -7.702 1.00 80.12 298 ALA A CA 1
ATOM 2303 C C . ALA A 1 298 ? -6.520 13.812 -7.015 1.00 80.12 298 ALA A C 1
ATOM 2305 O O . ALA A 1 298 ? -7.677 13.431 -6.855 1.00 80.12 298 ALA A O 1
ATOM 2306 N N . ALA A 1 299 ? -5.489 13.115 -6.532 1.00 76.38 299 ALA A N 1
ATOM 2307 C CA . ALA A 1 299 ? -5.634 11.865 -5.790 1.00 76.38 299 ALA A CA 1
ATOM 2308 C C . ALA A 1 299 ? -6.414 12.073 -4.478 1.00 76.38 299 ALA A C 1
ATOM 2310 O O . ALA A 1 299 ? -7.326 11.303 -4.171 1.00 76.38 299 ALA A O 1
ATOM 2311 N N . LEU A 1 300 ? -6.128 13.149 -3.735 1.00 78.69 300 LEU A N 1
ATOM 2312 C CA . LEU A 1 300 ? -6.881 13.521 -2.532 1.00 78.69 300 LEU A CA 1
ATOM 2313 C C . LEU A 1 300 ? -8.342 13.869 -2.851 1.00 78.69 300 LEU A C 1
ATOM 2315 O O . LEU A 1 300 ? -9.243 13.460 -2.114 1.00 78.69 300 LEU A O 1
ATOM 2319 N N . ALA A 1 301 ? -8.597 14.566 -3.960 1.00 79.00 301 ALA A N 1
ATOM 2320 C CA . ALA A 1 301 ? -9.945 14.876 -4.424 1.00 79.00 301 ALA A CA 1
ATOM 2321 C C . ALA A 1 301 ? -10.710 13.604 -4.812 1.00 79.00 301 ALA A C 1
ATOM 2323 O O . ALA A 1 301 ? -11.837 13.410 -4.363 1.00 79.00 301 ALA A O 1
ATOM 2324 N N . VAL A 1 302 ? -10.090 12.694 -5.570 1.00 78.06 302 VAL A N 1
ATOM 2325 C CA . VAL A 1 302 ? -10.665 11.390 -5.936 1.00 78.06 302 VAL A CA 1
ATOM 2326 C C . VAL A 1 302 ? -10.978 10.567 -4.688 1.00 78.06 302 VAL A C 1
ATOM 2328 O O . VAL A 1 302 ? -12.072 10.007 -4.586 1.00 78.06 302 VAL A O 1
ATOM 2331 N N . PHE A 1 303 ? -10.074 10.538 -3.708 1.00 76.75 303 PHE A N 1
ATOM 2332 C CA . PHE A 1 303 ? -10.317 9.896 -2.417 1.00 76.75 303 PHE A CA 1
ATOM 2333 C C . PHE A 1 303 ? -11.525 10.517 -1.700 1.00 76.75 303 PHE A C 1
ATOM 2335 O O . PHE A 1 303 ? -12.438 9.792 -1.299 1.00 76.75 303 PHE A O 1
ATOM 2342 N N . GLY A 1 304 ? -11.570 11.849 -1.588 1.00 74.50 304 GLY A N 1
ATOM 2343 C CA . GLY A 1 304 ? -12.654 12.582 -0.934 1.00 74.50 304 GLY A CA 1
ATOM 2344 C C . GLY A 1 304 ? -14.011 12.381 -1.613 1.00 74.50 304 GLY A C 1
ATOM 2345 O O . GLY A 1 304 ? -14.993 12.066 -0.941 1.00 74.50 304 GLY A O 1
ATOM 2346 N N . ILE A 1 305 ? -14.064 12.482 -2.945 1.00 78.50 305 ILE A N 1
ATOM 2347 C CA . ILE A 1 305 ? -15.269 12.256 -3.756 1.00 78.50 305 ILE A CA 1
ATOM 2348 C C . ILE A 1 305 ? -15.738 10.810 -3.613 1.00 78.50 305 ILE A C 1
ATOM 2350 O O . ILE A 1 305 ? -16.917 10.568 -3.358 1.00 78.50 305 ILE A O 1
ATOM 2354 N N . THR A 1 306 ? -14.829 9.840 -3.725 1.00 75.69 306 THR A N 1
ATOM 2355 C CA . THR A 1 306 ? -15.180 8.421 -3.602 1.00 75.69 306 THR A CA 1
ATOM 2356 C C . THR A 1 306 ? -15.701 8.118 -2.198 1.00 75.69 306 THR A C 1
ATOM 2358 O O . THR A 1 306 ? -16.741 7.472 -2.061 1.00 75.69 306 THR A O 1
ATOM 2361 N N . ALA A 1 307 ? -15.060 8.640 -1.148 1.00 73.00 307 ALA A N 1
ATOM 2362 C CA . ALA A 1 307 ? -15.532 8.514 0.231 1.00 73.00 307 ALA A CA 1
ATOM 2363 C C . ALA A 1 307 ? -16.905 9.186 0.443 1.00 73.00 307 ALA A C 1
ATOM 2365 O O . ALA A 1 307 ? -17.775 8.628 1.115 1.00 73.00 307 ALA A O 1
ATOM 2366 N N . TYR A 1 308 ? -17.142 10.347 -0.172 1.00 75.44 308 TYR A N 1
ATOM 2367 C CA . TYR A 1 308 ? -18.401 11.087 -0.077 1.00 75.44 308 TYR A CA 1
ATOM 2368 C C . TYR A 1 308 ? -19.565 10.390 -0.800 1.00 75.44 308 TYR A C 1
ATOM 2370 O O . TYR A 1 308 ? -20.611 10.128 -0.198 1.00 75.44 308 TYR A O 1
ATOM 2378 N N . LEU A 1 309 ? -19.384 10.043 -2.080 1.00 75.75 309 LEU A N 1
ATOM 2379 C CA . LEU A 1 309 ? -20.393 9.362 -2.900 1.00 75.75 309 LEU A CA 1
ATOM 2380 C C . LEU A 1 309 ? -20.760 8.003 -2.307 1.00 75.75 309 LEU A C 1
ATOM 2382 O O . LEU A 1 309 ? -21.920 7.582 -2.336 1.00 75.75 309 LEU A O 1
ATOM 2386 N N . THR A 1 310 ? -19.777 7.317 -1.726 1.00 67.56 310 THR A N 1
ATOM 2387 C CA . THR A 1 310 ? -20.029 6.051 -1.051 1.00 67.56 310 THR A CA 1
ATOM 2388 C C . THR A 1 310 ? -20.718 6.260 0.307 1.00 67.56 310 THR A C 1
ATOM 2390 O O . THR A 1 310 ? -21.691 5.562 0.604 1.00 67.56 310 THR A O 1
ATOM 2393 N N . GLY A 1 311 ? -20.341 7.262 1.100 1.00 66.25 311 GLY A N 1
ATOM 2394 C CA . GLY A 1 311 ? -21.007 7.587 2.369 1.00 66.25 311 GLY A CA 1
ATOM 2395 C C . GLY A 1 311 ? -22.494 7.959 2.244 1.00 66.25 311 GLY A C 1
ATOM 2396 O O . GLY A 1 311 ? -23.267 7.708 3.166 1.00 66.25 311 GLY A O 1
ATOM 2397 N N . ARG A 1 312 ? -22.923 8.499 1.095 1.00 70.06 312 ARG A N 1
ATOM 2398 C CA . ARG A 1 312 ? -24.312 8.940 0.867 1.00 70.06 312 ARG A CA 1
ATOM 2399 C C . ARG A 1 312 ? -25.334 7.829 0.626 1.00 70.06 312 ARG A C 1
ATOM 2401 O O . ARG A 1 312 ? -26.522 8.076 0.826 1.00 70.06 312 ARG A O 1
ATOM 2408 N N . ARG A 1 313 ? -24.923 6.617 0.232 1.00 59.94 313 ARG A N 1
ATOM 2409 C CA . ARG A 1 313 ? -25.874 5.491 0.146 1.00 59.94 313 ARG A CA 1
ATOM 2410 C C . ARG A 1 313 ? -26.176 4.997 1.562 1.00 59.94 313 ARG A C 1
ATOM 2412 O O . ARG A 1 313 ? -25.532 4.070 2.046 1.00 59.94 313 ARG A O 1
ATOM 2419 N N . ARG A 1 314 ? -27.131 5.648 2.233 1.00 56.78 314 ARG A N 1
ATOM 2420 C CA . ARG A 1 314 ? -27.839 5.048 3.370 1.00 56.78 314 ARG A CA 1
ATOM 2421 C C . ARG A 1 314 ? -28.433 3.714 2.900 1.00 56.78 314 ARG A C 1
ATOM 2423 O O . ARG A 1 314 ? -28.909 3.662 1.765 1.00 56.78 314 ARG A O 1
ATOM 2430 N N . PRO A 1 315 ? -28.401 2.653 3.721 1.00 53.41 315 PRO A N 1
ATOM 2431 C CA . PRO A 1 315 ? -29.138 1.441 3.407 1.00 53.41 315 PRO A CA 1
ATOM 2432 C C . PRO A 1 315 ? -30.618 1.823 3.345 1.00 53.41 315 PRO A C 1
ATOM 2434 O O . PRO A 1 315 ? -31.212 2.169 4.363 1.00 53.41 315 PRO A O 1
ATOM 2437 N N . ALA A 1 316 ? -31.185 1.811 2.141 1.00 55.97 316 ALA A N 1
ATOM 2438 C CA . ALA A 1 316 ? -32.628 1.908 1.942 1.00 55.97 316 ALA A CA 1
ATOM 2439 C C . ALA A 1 316 ? -33.366 0.704 2.568 1.00 55.97 316 ALA A C 1
ATOM 2441 O O . ALA A 1 316 ? -34.577 0.754 2.723 1.00 55.97 316 ALA A O 1
ATOM 2442 N N . ASP A 1 317 ? -32.615 -0.314 3.006 1.00 51.22 317 ASP A N 1
ATOM 2443 C CA . ASP A 1 317 ? -33.111 -1.557 3.595 1.00 51.22 317 ASP A CA 1
ATOM 2444 C C . ASP A 1 317 ? -32.906 -1.637 5.116 1.00 51.22 317 ASP A C 1
ATOM 2446 O O . ASP A 1 317 ? -32.914 -2.730 5.678 1.00 51.22 317 ASP A O 1
ATOM 2450 N N . ALA A 1 318 ? -32.673 -0.516 5.816 1.00 54.88 318 ALA A N 1
ATOM 2451 C CA . ALA A 1 318 ? -32.855 -0.549 7.265 1.00 54.88 318 ALA A CA 1
ATOM 2452 C C . ALA A 1 318 ? -34.345 -0.848 7.504 1.00 54.88 318 ALA A C 1
ATOM 2454 O O . ALA A 1 318 ? -35.167 -0.022 7.091 1.00 54.88 318 ALA A O 1
ATOM 2455 N N . PRO A 1 319 ? -34.705 -2.010 8.087 1.00 59.12 319 PRO A N 1
ATOM 2456 C CA . PRO A 1 319 ? -36.102 -2.343 8.307 1.00 59.12 319 PRO A CA 1
ATOM 2457 C C . PRO A 1 319 ? -36.743 -1.179 9.067 1.00 59.12 319 PRO A C 1
ATOM 2459 O O . PRO A 1 319 ? -36.092 -0.623 9.966 1.00 59.12 319 PRO A O 1
ATOM 2462 N N . PRO A 1 320 ? -37.960 -0.749 8.679 1.00 60.91 320 PRO A N 1
ATOM 2463 C CA . PRO A 1 320 ? -38.660 0.287 9.419 1.00 60.91 320 PRO A CA 1
ATOM 2464 C C . PRO A 1 320 ? -38.641 -0.122 10.893 1.00 60.91 320 PRO A C 1
ATOM 2466 O O . PRO A 1 320 ? -38.792 -1.315 11.163 1.00 60.91 320 PRO A O 1
ATOM 2469 N N . PRO A 1 321 ? -38.378 0.810 11.828 1.00 62.69 321 PRO A N 1
ATOM 2470 C CA . PRO A 1 321 ? -38.383 0.497 13.245 1.00 62.69 321 PRO A CA 1
ATOM 2471 C C . PRO A 1 321 ? -39.758 -0.077 13.552 1.00 62.69 321 PRO A C 1
ATOM 2473 O O . PRO A 1 321 ? -40.747 0.658 13.597 1.00 62.69 321 PRO A O 1
ATOM 2476 N N . GLU A 1 322 ? -39.823 -1.405 13.642 1.00 62.09 322 GLU A N 1
ATOM 2477 C CA . GLU A 1 322 ? -41.039 -2.102 13.988 1.00 62.09 322 GLU A CA 1
ATOM 2478 C C . GLU A 1 322 ? -41.479 -1.499 15.302 1.00 62.09 322 GLU A C 1
ATOM 2480 O O . GLU A 1 322 ? -40.704 -1.373 16.256 1.00 62.09 322 GLU A O 1
ATOM 2485 N N . ALA A 1 323 ? -42.711 -1.015 15.270 1.00 49.91 323 ALA A N 1
ATOM 2486 C CA . ALA A 1 323 ? -43.372 -0.430 16.395 1.00 49.91 323 ALA A CA 1
ATOM 2487 C C . ALA A 1 323 ? -43.306 -1.440 17.543 1.00 49.91 323 ALA A C 1
ATOM 2489 O O . ALA A 1 323 ? -44.099 -2.378 17.599 1.00 49.91 323 ALA A O 1
ATOM 2490 N N . ALA A 1 324 ? -42.379 -1.221 18.474 1.00 51.09 324 ALA A N 1
ATOM 2491 C CA . ALA A 1 324 ? -42.548 -1.633 19.853 1.00 51.09 324 ALA A CA 1
ATOM 2492 C C . ALA A 1 324 ? -43.749 -0.834 20.373 1.00 51.09 324 ALA A C 1
ATOM 2494 O O . ALA A 1 324 ? -43.623 0.253 20.937 1.00 51.09 324 ALA A O 1
ATOM 2495 N N . ARG A 1 325 ? -44.936 -1.323 20.002 1.00 54.69 325 ARG A N 1
ATOM 2496 C CA . ARG A 1 325 ? -46.211 -0.964 20.598 1.00 54.69 325 ARG A CA 1
ATOM 2497 C C . ARG A 1 325 ? -46.189 -1.402 22.073 1.00 54.69 325 ARG A C 1
ATOM 2499 O O . ARG A 1 325 ? -45.451 -2.332 22.399 1.00 54.69 325 ARG A O 1
ATOM 2506 N N . PRO A 1 326 ? -46.925 -0.657 22.911 1.00 61.31 326 PRO A N 1
ATOM 2507 C CA . PRO A 1 326 ? -46.749 -0.564 24.361 1.00 61.31 326 PRO A CA 1
ATOM 2508 C C . PRO A 1 326 ? -46.998 -1.854 25.137 1.00 61.31 326 PRO A C 1
ATOM 2510 O O . PRO A 1 326 ? -47.785 -2.699 24.650 1.00 61.31 326 PRO A O 1
#

Radius of gyration: 26.56 Å; Cα contacts (8 Å, |Δi|>4): 303; chains: 1; bounding box: 78×53×78 Å

Secondary structure (DSSP, 8-state):
--HHHHHHHHHHTTS-HHHHHHHHHHHHHHHHHTSPTT--S--HHHHHHHHHHHHHHHHHS---HHHHHHHHHHHHHHHHHHHHHHHHHHHHHHHHHHHHHHHH-SBTTTB-HHHHHHHHHHHHHHHHHHHHHHTT-HHHHHHHHHHHHHHHHHHHHSS--S---HHHHHHHHHHHHHHHHHHHHHHH-S-THHHHHHH-HHHHHHHHHHHHHHHHHHHHHHHHH----GGGTTHHHHHHHHHHHHHTTSHHHHHHHHHHHHHHHHHHHHHHHHHHHHHHHHH-STHHHHHHHHHHHHHHHHHHHHHHHHHT---TTS--------

Foldseek 3Di:
DALALVQLLVLLVLADPVVCVPCVVVLSVVQVVPDDPPDNYGDPVVSVVSNVVSVVCVVVVDCPPVNVVLLLLLLLLLLLVLLLLVLLLLLQVLLLLVLLCVVVNQDPPPHHPVVNVVSVVLSVLSVVLNVCLLVQVLVVSLVSLVVSLVVVLCVVPPPDPDDDDPVVVVLSCLVSQSSVLSSCSSVPHHRSNVSCVVCPVVNSVVLSCVSSVVLNVLSSVCSVVVDPPLCNLLVSLLSVLLVLLLLLLDPSSVSSCVSSCSNVVSSLVVSLVVQCVVCCVPPVDCVSNVVSVVSVVVSPVSNVVSNVVSNPPDPPPPPDPPDPDD

Mean predicted aligned error: 10.48 Å

pLDDT: mean 83.88, std 11.35, range [49.91, 97.94]

Sequence (326 aa):
MSDLEHRYRRLLRLYPRDHRARHEEEMLGVLMAGAEPGRRRPHPRDAANLIGGAAAIRLRRPVSPHSLVWWRDAARVAAVLGPLVLLIHQFPSTVQELAMYVQRGPDPGVVSTGSVVEQALELLAYVAVTVLAWRDHRWLAAGLAWAGTIWLAVDTILPSSYDWRFSQLVPLGLLLLPYVAVAVLLTGTAHPRRGVGLVGRRKILIWSAVLMGATATIRLWAVTSGSALLLWEWVPLGLTAIICGMAARSPLGRRSIMLLAPVFLPVVLTAVVFVAMWSWLAEGSITGVMQAIVVMCAALAVFGITAYLTGRRRPADAPPPEAARP

Nearest PDB structures (foldseek):
  8ipt-assembly2_E  TM=2.131E-01  e=4.352E+00  Escherichia coli BL21(DE3)
  7zec-assembly1_C  TM=1.663E-01  e=9.389E+00  Escherichia coli K-12

Organism: NCBI:txid633440

Solvent-accessible surface area (backbone atoms only — not comparable to full-atom values): 17360 Å² total; per-residue (Å²): 136,56,68,30,56,56,53,50,56,59,56,51,63,64,34,57,70,79,55,36,78,74,41,45,68,60,54,49,48,56,57,56,73,72,48,67,90,90,60,62,65,77,54,70,66,58,53,48,51,51,51,50,50,24,49,50,50,62,72,60,49,66,68,44,76,67,51,46,50,46,52,51,50,12,42,10,33,26,35,40,47,40,37,45,51,52,37,52,62,49,49,29,58,42,50,36,48,49,50,50,34,73,74,68,38,81,38,93,92,79,41,49,70,66,57,48,50,50,42,49,50,53,51,52,49,35,49,48,29,32,52,27,21,59,70,49,42,34,69,61,18,18,50,48,34,44,50,52,41,49,48,52,51,47,63,68,59,68,77,55,92,60,85,86,46,82,80,54,53,58,58,50,52,42,66,46,38,28,45,51,46,37,20,49,36,28,66,74,43,78,58,25,33,58,16,41,65,75,74,30,60,68,55,54,52,51,52,51,50,51,52,40,48,54,47,31,54,53,33,50,49,33,70,73,68,71,52,83,66,74,70,62,74,46,52,64,47,46,54,49,21,42,51,51,10,58,34,50,64,38,82,45,33,41,50,18,48,63,68,36,38,54,39,49,52,33,57,53,48,50,48,41,50,49,47,26,50,50,32,34,73,76,66,75,39,71,61,28,48,50,50,40,50,52,50,52,50,47,26,52,47,45,18,51,50,36,32,49,65,53,60,66,65,65,72,89,76,62,73,74,82,73,79,82,68,132